Protein AF-A0A3B8LG31-F1 (afdb_monomer_lite)

Sequence (249 aa):
MIYVIEYLLENKEARQIMDKNPMLAILIPHLRQARDLLANTRDTPQIILSPGQEMAIRQNLRKYDDEHDQANRIFEGLLALASRSTNDENVRAKADGVKASLLPYGLNVTRMKYVDEAGEASRLAKQIEDKEVADYLKSIEFKAHGINYNALEQANKIVKLGKEMHGCLLKLENKEAATSSPQTARNTFFRVIKQLKHSAEFSLSDQPKALEVLLSVLEESITSATPTPQPKQEEHPSPTENPSTPSVS

Structure (mmCIF, N/CA/C/O backbone):
data_AF-A0A3B8LG31-F1
#
_entry.id   AF-A0A3B8LG31-F1
#
loop_
_atom_site.group_PDB
_atom_site.id
_atom_site.type_symbol
_atom_site.label_atom_id
_atom_site.label_alt_id
_atom_site.label_comp_id
_atom_site.label_asym_id
_atom_site.label_entity_id
_atom_site.label_seq_id
_atom_site.pdbx_PDB_ins_code
_atom_site.Cartn_x
_atom_site.Cartn_y
_atom_site.Cartn_z
_atom_site.occupancy
_atom_site.B_iso_or_equiv
_atom_site.auth_seq_id
_atom_site.auth_comp_id
_atom_site.auth_asym_id
_atom_site.auth_atom_id
_atom_site.pdbx_PDB_model_num
ATOM 1 N N . MET A 1 1 ? 20.727 -1.045 -26.058 1.00 78.25 1 MET A N 1
ATOM 2 C CA . MET A 1 1 ? 19.375 -1.627 -25.862 1.00 78.25 1 MET A CA 1
ATOM 3 C C . MET A 1 1 ? 18.489 -1.400 -27.081 1.00 78.25 1 MET A C 1
ATOM 5 O O . MET A 1 1 ? 18.194 -2.383 -27.739 1.00 78.25 1 MET A O 1
ATOM 9 N N . ILE A 1 2 ? 18.130 -0.156 -27.438 1.00 82.62 2 ILE A N 1
ATOM 10 C CA . ILE A 1 2 ? 17.334 0.125 -28.658 1.00 82.62 2 ILE A CA 1
ATOM 11 C C . ILE A 1 2 ? 18.031 -0.408 -29.918 1.00 82.62 2 ILE A C 1
ATOM 13 O O . ILE A 1 2 ? 17.449 -1.230 -30.610 1.00 82.62 2 ILE A O 1
ATOM 17 N N . TYR A 1 3 ? 19.311 -0.070 -30.108 1.00 83.62 3 TYR A N 1
ATOM 18 C CA . TYR A 1 3 ? 20.137 -0.559 -31.223 1.00 83.62 3 TYR A CA 1
ATOM 19 C C . TYR A 1 3 ? 20.125 -2.090 -31.391 1.00 83.62 3 TYR A C 1
ATOM 2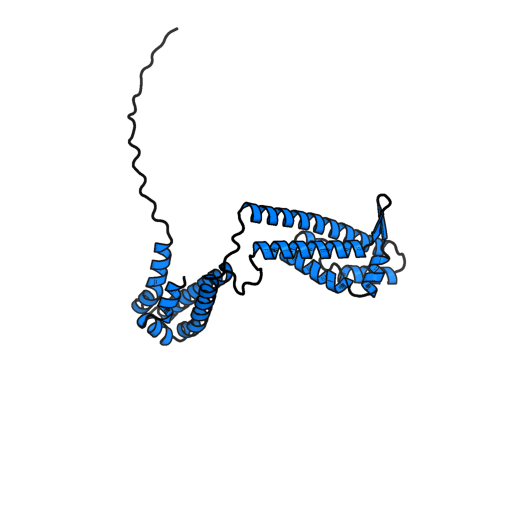1 O O . TYR A 1 3 ? 20.041 -2.601 -32.500 1.00 83.62 3 TYR A O 1
ATOM 29 N N . VAL A 1 4 ? 20.150 -2.836 -30.279 1.00 85.75 4 VAL A N 1
ATOM 30 C CA . VAL A 1 4 ? 20.103 -4.309 -30.292 1.00 85.75 4 VAL A CA 1
ATOM 31 C C . VAL A 1 4 ? 18.770 -4.796 -30.860 1.00 85.75 4 VAL A C 1
ATOM 33 O O . VAL A 1 4 ? 18.731 -5.728 -31.654 1.00 85.75 4 VAL A O 1
ATOM 36 N N . ILE A 1 5 ? 17.666 -4.161 -30.459 1.00 87.31 5 ILE A N 1
ATOM 37 C CA . ILE A 1 5 ? 16.343 -4.516 -30.966 1.00 87.31 5 ILE A CA 1
ATOM 38 C C . ILE A 1 5 ? 16.182 -4.087 -32.429 1.00 87.31 5 ILE A C 1
ATOM 40 O O . ILE A 1 5 ? 15.624 -4.845 -33.215 1.00 87.31 5 ILE A O 1
ATOM 44 N N . GLU A 1 6 ? 16.668 -2.904 -32.802 1.00 86.25 6 GLU A N 1
ATOM 45 C CA . GLU A 1 6 ? 16.651 -2.426 -34.190 1.00 86.25 6 GLU A CA 1
ATOM 46 C C . GLU A 1 6 ? 17.426 -3.375 -35.101 1.00 86.25 6 GLU A C 1
ATOM 48 O O . GLU A 1 6 ? 16.893 -3.795 -36.121 1.00 86.25 6 GLU A O 1
ATOM 53 N N . TYR A 1 7 ? 18.610 -3.834 -34.689 1.00 88.50 7 TYR A N 1
ATOM 54 C CA . TYR A 1 7 ? 19.347 -4.858 -35.425 1.00 88.50 7 TYR A CA 1
ATOM 55 C C . TYR A 1 7 ? 18.506 -6.124 -35.639 1.00 88.50 7 TYR A C 1
ATOM 57 O O . TYR A 1 7 ? 18.333 -6.563 -36.770 1.00 88.50 7 TYR A O 1
ATOM 65 N N . LEU A 1 8 ? 17.907 -6.680 -34.584 1.00 88.25 8 LEU A N 1
ATOM 66 C CA . LEU A 1 8 ? 17.097 -7.903 -34.685 1.00 88.25 8 LEU A CA 1
ATOM 67 C C . LEU A 1 8 ? 15.836 -7.732 -35.551 1.00 88.25 8 LEU A C 1
ATOM 69 O O . LEU A 1 8 ? 15.361 -8.690 -36.161 1.00 88.25 8 LEU A O 1
ATOM 73 N N . LEU A 1 9 ? 15.265 -6.527 -35.591 1.00 88.25 9 LEU A N 1
ATOM 74 C CA . LEU A 1 9 ? 14.034 -6.246 -36.329 1.00 88.25 9 LEU A CA 1
ATOM 75 C C . LEU A 1 9 ? 14.272 -5.804 -37.777 1.00 88.25 9 LEU A C 1
ATOM 77 O O . LEU A 1 9 ? 13.412 -6.077 -38.616 1.00 88.25 9 LEU A O 1
ATOM 81 N N . GLU A 1 10 ? 15.384 -5.124 -38.055 1.00 88.06 10 GLU A N 1
ATOM 82 C CA . GLU A 1 10 ? 15.629 -4.385 -39.301 1.00 88.06 10 GLU A CA 1
ATOM 83 C C . GLU A 1 10 ? 16.817 -4.935 -40.103 1.00 88.06 10 GLU A C 1
ATOM 85 O O . GLU A 1 10 ? 16.843 -4.790 -41.328 1.00 88.06 10 GLU A O 1
ATOM 90 N N . ASN A 1 11 ? 17.774 -5.627 -39.470 1.00 91.38 11 ASN A N 1
ATOM 91 C CA . ASN A 1 11 ? 18.822 -6.326 -40.208 1.00 91.38 11 ASN A CA 1
ATOM 92 C C . ASN A 1 11 ? 18.211 -7.497 -40.989 1.00 91.38 11 ASN A C 1
ATOM 94 O O . ASN A 1 11 ? 17.597 -8.400 -40.421 1.00 91.38 11 ASN A O 1
ATOM 98 N N . LYS A 1 12 ? 18.413 -7.500 -42.310 1.00 88.31 12 LYS A N 1
ATOM 99 C CA . LYS A 1 12 ? 17.820 -8.482 -43.226 1.00 88.31 12 LYS A CA 1
ATOM 100 C C . LYS A 1 12 ? 18.198 -9.926 -42.884 1.00 88.31 12 LYS A C 1
ATOM 102 O O . LYS A 1 12 ? 17.360 -10.810 -43.025 1.00 88.31 12 LYS A O 1
ATOM 107 N N . GLU A 1 13 ? 19.433 -10.169 -42.462 1.00 87.69 13 GLU A N 1
ATOM 108 C CA . GLU A 1 13 ? 19.941 -11.510 -42.174 1.00 87.69 13 GLU A CA 1
ATOM 109 C C . GLU A 1 13 ? 19.395 -12.031 -40.841 1.00 87.69 13 GLU A C 1
ATOM 111 O O . GLU A 1 13 ? 18.765 -13.089 -40.808 1.00 87.69 13 GLU A O 1
ATOM 116 N N . ALA A 1 14 ? 19.506 -11.236 -39.772 1.00 86.38 14 ALA A N 1
ATOM 117 C CA . ALA A 1 14 ? 18.933 -11.556 -38.462 1.00 86.38 14 ALA A CA 1
ATOM 118 C C . ALA A 1 14 ? 17.416 -11.775 -38.551 1.00 86.38 14 ALA A C 1
ATOM 120 O O . ALA A 1 14 ? 16.878 -12.768 -38.052 1.00 86.38 14 ALA A O 1
ATOM 121 N N . ARG A 1 15 ? 16.723 -10.891 -39.275 1.00 88.69 15 ARG A N 1
ATOM 122 C CA . ARG A 1 15 ? 15.280 -10.971 -39.465 1.00 88.69 15 ARG A CA 1
ATOM 123 C C . ARG A 1 15 ? 14.860 -12.233 -40.216 1.00 88.69 15 ARG A C 1
ATOM 125 O O . ARG A 1 15 ? 13.902 -12.887 -39.814 1.00 88.69 15 ARG A O 1
ATOM 132 N N . GLN A 1 16 ? 15.594 -12.613 -41.263 1.00 90.44 16 GLN A N 1
ATOM 133 C CA . GLN A 1 16 ? 15.336 -13.853 -41.998 1.00 90.44 16 GLN A CA 1
ATOM 134 C C . GLN A 1 16 ? 15.519 -15.099 -41.129 1.00 90.44 16 GLN A C 1
ATOM 136 O O . GLN A 1 16 ? 14.744 -16.043 -41.269 1.00 90.44 16 GLN A O 1
ATOM 141 N N . ILE A 1 17 ? 16.521 -15.121 -40.246 1.00 88.94 17 ILE A N 1
ATOM 142 C CA . ILE A 1 17 ? 16.731 -16.237 -39.313 1.00 88.94 17 ILE A CA 1
ATOM 143 C C . ILE A 1 17 ? 15.550 -16.332 -38.339 1.00 88.94 17 ILE A C 1
ATOM 145 O O . ILE A 1 17 ? 15.017 -17.421 -38.122 1.00 88.94 17 ILE A O 1
ATOM 149 N N . MET A 1 18 ? 15.095 -15.194 -37.806 1.00 89.94 18 MET A N 1
ATOM 150 C CA . MET A 1 18 ? 13.940 -15.145 -36.910 1.00 89.94 18 MET A CA 1
ATOM 151 C C . MET A 1 18 ? 12.637 -15.572 -37.595 1.00 89.94 18 MET A C 1
ATOM 153 O O . MET A 1 1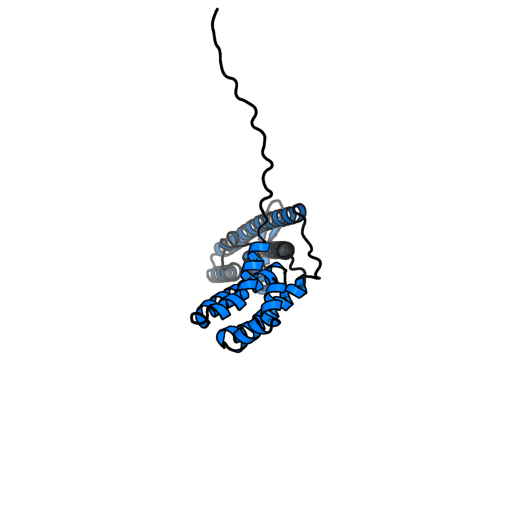8 ? 11.900 -16.369 -37.028 1.00 89.94 18 MET A O 1
ATOM 157 N N . ASP A 1 19 ? 12.357 -15.087 -38.807 1.00 89.94 19 ASP A N 1
ATOM 158 C CA . ASP A 1 19 ? 11.117 -15.408 -39.530 1.00 89.94 19 ASP A CA 1
ATOM 159 C C . ASP A 1 19 ? 11.071 -16.885 -39.978 1.00 89.94 19 ASP A C 1
ATOM 161 O O . ASP A 1 19 ? 9.999 -17.486 -40.024 1.00 89.94 19 ASP A O 1
ATOM 165 N N . LYS A 1 20 ? 12.227 -17.501 -40.275 1.00 90.00 20 LYS A N 1
ATOM 166 C CA . LYS A 1 20 ? 12.324 -18.929 -40.634 1.00 90.00 20 LYS A CA 1
ATOM 167 C C . LYS A 1 20 ? 12.136 -19.871 -39.445 1.00 90.00 20 LYS A C 1
ATOM 169 O O . LYS A 1 20 ? 11.876 -21.054 -39.658 1.00 90.00 20 LYS A O 1
ATOM 174 N N . ASN A 1 21 ? 12.284 -19.379 -38.215 1.00 89.56 21 ASN A N 1
ATOM 175 C CA . ASN A 1 21 ? 12.167 -20.188 -37.011 1.00 89.56 21 ASN A CA 1
ATOM 176 C C . ASN A 1 21 ? 10.897 -19.817 -36.223 1.00 89.56 21 ASN A C 1
ATOM 178 O O . ASN A 1 21 ? 10.853 -18.744 -35.620 1.00 89.56 21 ASN A O 1
ATOM 182 N N . PRO A 1 22 ? 9.879 -20.695 -36.149 1.00 87.81 22 PRO A N 1
ATOM 183 C CA . PRO A 1 22 ? 8.615 -20.375 -35.483 1.00 87.81 22 PRO A CA 1
ATOM 184 C C . PRO A 1 22 ? 8.764 -19.917 -34.025 1.00 87.81 22 PRO A C 1
ATOM 186 O O . PRO A 1 22 ? 8.037 -19.025 -33.593 1.00 87.81 22 PRO A O 1
ATOM 189 N N . MET A 1 23 ? 9.721 -20.474 -33.270 1.00 86.25 23 MET A N 1
ATOM 190 C CA . MET A 1 23 ? 9.938 -20.087 -31.869 1.00 86.25 23 MET A CA 1
ATOM 191 C C . MET A 1 23 ? 10.532 -18.681 -31.739 1.00 86.25 23 MET A C 1
ATOM 193 O O . MET A 1 23 ? 10.208 -17.961 -30.796 1.00 86.25 23 MET A O 1
ATOM 197 N N . LEU A 1 24 ? 11.363 -18.267 -32.698 1.00 88.88 24 LEU A N 1
ATOM 198 C CA . LEU A 1 24 ? 11.944 -16.924 -32.734 1.00 88.88 24 LEU A CA 1
ATOM 199 C C . LEU A 1 24 ? 10.962 -15.898 -33.308 1.00 88.88 24 LEU A C 1
ATOM 201 O O . LEU A 1 24 ? 10.885 -14.778 -32.803 1.00 88.88 24 LEU A O 1
ATOM 205 N N . ALA A 1 25 ? 10.164 -16.286 -34.305 1.00 90.00 25 ALA A N 1
ATOM 206 C CA . ALA A 1 25 ? 9.159 -15.428 -34.921 1.00 90.00 25 ALA A CA 1
ATOM 207 C C . ALA A 1 25 ? 8.121 -14.918 -33.902 1.00 90.00 25 ALA A C 1
ATOM 209 O O . ALA A 1 25 ? 7.725 -13.751 -33.941 1.00 90.00 25 ALA A O 1
ATOM 210 N N . ILE A 1 26 ? 7.743 -15.756 -32.928 1.00 91.12 26 ILE A N 1
ATOM 211 C CA . ILE A 1 26 ? 6.822 -15.396 -31.833 1.00 91.12 26 ILE A CA 1
ATOM 212 C C . ILE A 1 26 ? 7.371 -14.253 -30.959 1.00 91.12 26 ILE A C 1
ATOM 214 O O . ILE A 1 26 ? 6.598 -13.518 -30.348 1.00 91.12 26 ILE A O 1
ATOM 218 N N . LEU A 1 27 ? 8.691 -14.042 -30.914 1.00 90.12 27 LEU A N 1
ATOM 219 C CA . LEU A 1 27 ? 9.316 -12.998 -30.092 1.00 90.12 27 LEU A CA 1
ATOM 220 C C . LEU A 1 27 ? 9.347 -11.620 -30.766 1.00 90.12 27 LEU A C 1
ATOM 222 O O . LEU A 1 27 ? 9.586 -10.612 -30.101 1.00 90.12 27 LEU A O 1
ATOM 226 N N . ILE A 1 28 ? 9.059 -11.542 -32.066 1.00 90.56 28 ILE A N 1
ATOM 227 C CA . ILE A 1 28 ? 9.102 -10.298 -32.846 1.00 90.56 28 ILE A CA 1
ATOM 228 C C . ILE A 1 28 ? 8.139 -9.220 -32.308 1.00 90.56 28 ILE A C 1
ATOM 230 O O . ILE A 1 28 ? 8.572 -8.072 -32.161 1.00 90.56 28 ILE A O 1
ATOM 234 N N . PRO A 1 29 ? 6.866 -9.521 -31.973 1.00 90.44 29 PRO A N 1
ATOM 235 C CA . PRO A 1 29 ? 5.973 -8.540 -31.356 1.00 90.44 29 PRO A CA 1
ATOM 236 C C . PRO A 1 29 ? 6.494 -8.029 -30.006 1.00 90.44 29 PRO A C 1
ATOM 238 O O . PRO A 1 29 ? 6.385 -6.840 -29.716 1.00 90.44 29 PRO A O 1
ATOM 241 N N . HIS A 1 30 ? 7.123 -8.897 -29.208 1.00 89.56 30 HIS A N 1
ATOM 242 C CA . HIS A 1 30 ? 7.692 -8.532 -27.907 1.00 89.56 30 HIS A CA 1
ATOM 243 C C . HIS A 1 30 ? 8.939 -7.651 -28.037 1.00 89.56 30 HIS A C 1
ATOM 245 O O . HIS A 1 30 ? 9.130 -6.731 -27.243 1.00 89.56 30 HIS A O 1
ATOM 251 N N . LEU A 1 31 ? 9.762 -7.883 -29.063 1.00 89.31 31 LEU A N 1
ATOM 252 C CA . LEU A 1 31 ? 10.873 -6.998 -29.410 1.00 89.31 31 LEU A CA 1
ATOM 253 C C . LEU A 1 31 ? 10.363 -5.608 -29.809 1.00 89.31 31 LEU A C 1
ATOM 255 O O . LEU A 1 31 ? 10.854 -4.615 -29.281 1.00 89.31 31 LEU A O 1
ATOM 259 N N . ARG A 1 32 ? 9.328 -5.520 -30.658 1.00 89.75 32 ARG A N 1
ATOM 260 C CA . ARG A 1 32 ? 8.697 -4.233 -31.017 1.00 89.75 32 ARG A CA 1
ATOM 261 C C . ARG A 1 32 ? 8.167 -3.502 -29.787 1.00 89.75 32 ARG A C 1
ATOM 263 O O . ARG A 1 32 ? 8.510 -2.346 -29.580 1.00 89.75 32 ARG A O 1
ATOM 270 N N . GLN A 1 33 ? 7.443 -4.204 -28.918 1.00 86.44 33 GLN A N 1
ATOM 271 C CA . GLN A 1 33 ? 6.954 -3.643 -27.660 1.00 86.44 33 GLN A CA 1
ATOM 272 C C . GLN A 1 33 ? 8.098 -3.115 -26.778 1.00 86.44 33 GLN A C 1
ATOM 274 O O . GLN A 1 33 ? 8.005 -2.016 -26.239 1.00 86.44 33 GLN A O 1
ATOM 279 N N . ALA A 1 34 ? 9.191 -3.870 -26.634 1.00 85.19 34 ALA A N 1
ATOM 280 C CA . ALA A 1 34 ? 10.351 -3.432 -25.862 1.00 85.19 34 ALA A CA 1
ATOM 281 C C . ALA A 1 34 ? 11.036 -2.204 -26.487 1.00 85.19 34 ALA A C 1
ATOM 283 O O . ALA A 1 34 ? 11.451 -1.307 -25.753 1.00 85.19 34 ALA A O 1
ATOM 284 N N . ARG A 1 35 ? 11.128 -2.133 -27.823 1.00 87.00 35 ARG A N 1
ATOM 285 C CA . ARG A 1 35 ? 11.656 -0.964 -28.544 1.00 87.00 35 ARG A CA 1
ATOM 286 C C . ARG A 1 35 ? 10.793 0.259 -28.292 1.00 87.00 35 ARG A C 1
ATOM 288 O O . ARG A 1 35 ? 11.334 1.297 -27.939 1.00 87.00 35 ARG A O 1
ATOM 295 N N . ASP A 1 36 ? 9.481 0.124 -28.437 1.00 83.44 36 ASP A N 1
ATOM 296 C CA . ASP A 1 36 ? 8.547 1.236 -28.290 1.00 83.44 36 ASP A CA 1
ATOM 297 C C . ASP A 1 36 ? 8.553 1.750 -26.837 1.00 83.44 36 ASP A C 1
ATOM 299 O O . ASP A 1 36 ? 8.623 2.953 -26.608 1.00 83.44 36 ASP A O 1
ATOM 303 N N . LEU A 1 37 ? 8.622 0.856 -25.840 1.00 81.81 37 LEU A N 1
ATOM 304 C CA . LEU A 1 37 ? 8.812 1.233 -24.432 1.00 81.81 37 LEU A CA 1
ATOM 305 C C . LEU A 1 37 ? 10.135 1.973 -24.192 1.00 81.81 37 LEU A C 1
ATOM 307 O O . LEU A 1 37 ? 10.160 2.961 -23.467 1.00 81.81 37 LEU A O 1
ATOM 311 N N . LEU A 1 38 ? 11.239 1.512 -24.785 1.00 79.94 38 LEU A N 1
ATOM 312 C CA . LEU A 1 38 ? 12.535 2.181 -24.654 1.00 79.94 38 LEU A CA 1
ATOM 313 C C . LEU A 1 38 ? 12.555 3.540 -25.372 1.00 79.94 38 LEU A C 1
ATOM 315 O O . LEU A 1 38 ? 13.100 4.501 -24.831 1.00 79.94 38 LEU A O 1
ATOM 319 N N . ALA A 1 39 ? 11.950 3.642 -26.556 1.00 80.38 39 ALA A N 1
ATOM 320 C CA . ALA A 1 39 ? 11.835 4.888 -27.308 1.00 80.38 39 ALA A CA 1
ATOM 321 C C . ALA A 1 39 ? 10.995 5.918 -26.541 1.00 80.38 39 ALA A C 1
ATOM 323 O O . ALA A 1 39 ? 11.435 7.050 -26.358 1.00 80.38 39 ALA A O 1
ATOM 324 N N . ASN A 1 40 ? 9.866 5.491 -25.968 1.00 73.50 40 ASN A N 1
ATOM 325 C CA . ASN A 1 40 ? 9.000 6.336 -25.143 1.00 73.50 40 ASN A CA 1
ATOM 326 C C . ASN A 1 40 ? 9.689 6.852 -23.869 1.00 73.50 40 ASN A C 1
ATOM 328 O O . ASN A 1 40 ? 9.257 7.853 -23.307 1.00 73.50 40 ASN A O 1
ATOM 332 N N . THR A 1 41 ? 10.769 6.203 -23.418 1.00 69.56 41 THR A N 1
ATOM 333 C CA . THR A 1 41 ? 11.562 6.662 -22.263 1.00 69.56 41 THR A CA 1
ATOM 334 C C . THR A 1 41 ? 12.679 7.648 -22.615 1.00 69.56 41 THR A C 1
ATOM 336 O O . THR A 1 41 ? 13.297 8.198 -21.703 1.00 69.56 41 THR A O 1
ATOM 339 N N . ARG A 1 42 ? 12.965 7.866 -23.908 1.00 61.88 42 ARG A N 1
ATOM 340 C CA . ARG A 1 42 ? 14.085 8.700 -24.381 1.00 61.88 42 ARG A CA 1
ATOM 341 C C . ARG A 1 42 ? 13.784 10.202 -24.309 1.00 61.88 42 ARG A C 1
ATOM 343 O O . ARG A 1 42 ? 14.704 10.967 -24.041 1.00 61.88 42 ARG A O 1
ATOM 350 N N . ASP A 1 43 ? 12.514 10.583 -24.461 1.00 50.69 43 ASP A N 1
ATOM 351 C CA . ASP A 1 43 ? 12.070 11.987 -24.485 1.00 50.69 43 ASP A CA 1
ATOM 352 C C . ASP A 1 43 ? 11.260 12.402 -23.246 1.00 50.69 43 ASP A C 1
ATOM 354 O O . ASP A 1 43 ? 10.924 13.573 -23.083 1.00 50.69 43 ASP A O 1
ATOM 358 N N . THR A 1 44 ? 10.956 11.472 -22.334 1.00 50.72 44 THR A N 1
ATOM 359 C CA . THR A 1 44 ? 10.377 11.827 -21.032 1.00 50.72 44 THR A CA 1
ATOM 360 C C . THR A 1 44 ? 11.456 12.432 -20.134 1.00 50.72 44 THR A C 1
ATOM 362 O O . THR A 1 44 ? 12.384 11.702 -19.762 1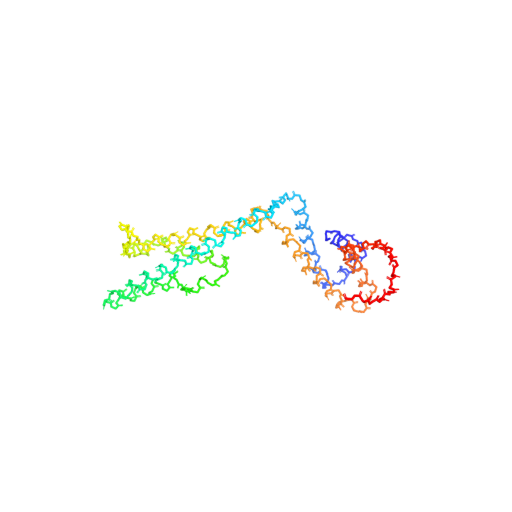.00 50.72 44 THR A O 1
ATOM 365 N N . PRO A 1 45 ? 11.358 13.717 -19.736 1.00 45.22 45 PRO A N 1
ATOM 366 C CA . PRO A 1 45 ? 12.251 14.279 -18.734 1.00 45.22 45 PRO A CA 1
ATOM 367 C C . PRO A 1 45 ? 12.112 13.458 -17.452 1.00 45.22 45 PRO A C 1
ATOM 369 O O . PRO A 1 45 ? 11.057 13.424 -16.820 1.00 45.22 45 PRO A O 1
ATOM 372 N N . GLN A 1 46 ? 13.175 12.743 -17.089 1.00 50.97 46 GLN A N 1
ATOM 373 C CA . GLN A 1 46 ? 13.232 12.070 -15.803 1.00 50.97 46 GLN A CA 1
ATOM 374 C C . GLN A 1 46 ? 13.271 13.156 -14.732 1.00 50.97 46 GLN A C 1
ATOM 376 O O . GLN A 1 46 ? 14.194 13.971 -14.714 1.00 50.97 46 GLN A O 1
ATOM 381 N N . ILE A 1 47 ? 12.313 13.144 -13.806 1.00 55.09 47 ILE A N 1
ATOM 382 C CA . ILE A 1 47 ? 12.551 13.756 -12.502 1.00 55.09 47 ILE A CA 1
ATOM 383 C C . ILE A 1 47 ? 13.592 12.859 -11.828 1.00 55.09 47 ILE A C 1
ATOM 385 O O . ILE A 1 47 ? 13.269 11.897 -11.137 1.00 55.09 47 ILE A O 1
ATOM 389 N N . ILE A 1 48 ? 14.867 13.101 -12.126 1.00 57.81 48 ILE A N 1
ATOM 390 C CA . ILE A 1 48 ? 15.965 12.480 -11.398 1.00 57.81 48 ILE A CA 1
ATOM 391 C C . ILE A 1 48 ? 15.953 13.159 -10.037 1.00 57.81 48 ILE A C 1
ATOM 393 O O . ILE A 1 48 ? 16.383 14.306 -9.902 1.00 57.81 48 ILE A O 1
ATOM 397 N N . LEU A 1 49 ? 15.397 12.470 -9.042 1.00 66.12 49 LEU A N 1
ATOM 398 C CA . LEU A 1 49 ? 15.495 12.911 -7.660 1.00 66.12 49 LEU A CA 1
ATOM 399 C C . LEU A 1 49 ? 16.976 13.071 -7.322 1.00 66.12 49 LEU A C 1
ATOM 401 O O . LEU A 1 49 ? 17.780 12.164 -7.549 1.00 66.12 49 LEU A O 1
ATOM 405 N N . SER A 1 50 ? 17.347 14.225 -6.774 1.00 75.25 50 SER A N 1
ATOM 406 C CA . SER A 1 50 ? 18.683 14.361 -6.207 1.00 75.25 50 SER A CA 1
ATOM 407 C C . SER A 1 50 ? 18.835 13.389 -5.028 1.00 75.25 50 SER A C 1
ATOM 409 O O . SER A 1 50 ? 17.841 13.084 -4.358 1.00 75.25 50 SER A O 1
ATOM 411 N N . PRO A 1 51 ? 20.059 12.938 -4.698 1.00 72.12 51 PRO A N 1
ATOM 412 C CA . PRO A 1 51 ? 20.281 12.078 -3.534 1.00 72.12 51 PRO A CA 1
ATOM 413 C C . PRO A 1 51 ? 19.671 12.643 -2.239 1.00 72.12 51 PRO A C 1
ATOM 415 O O . PRO A 1 51 ? 19.146 11.897 -1.416 1.00 72.12 51 PRO A O 1
ATOM 418 N N . GLY A 1 52 ? 19.669 13.974 -2.082 1.00 75.38 52 GLY A N 1
ATOM 419 C CA . GLY A 1 52 ? 19.031 14.651 -0.950 1.00 75.38 52 GLY A CA 1
ATOM 420 C C . GLY A 1 52 ? 17.501 14.543 -0.953 1.00 75.38 52 GLY A C 1
ATOM 421 O O . GLY A 1 52 ? 16.904 14.314 0.097 1.00 75.38 52 GLY A O 1
ATOM 422 N N . GLN A 1 53 ? 16.860 14.652 -2.121 1.00 81.00 53 GLN A N 1
ATOM 423 C CA . GLN A 1 53 ? 15.411 14.469 -2.257 1.00 81.00 53 GLN A CA 1
ATOM 424 C C . GLN A 1 53 ? 15.000 13.015 -2.017 1.00 81.00 53 GLN A C 1
ATOM 426 O O . GLN A 1 53 ? 14.036 12.769 -1.295 1.00 81.00 53 GLN A O 1
ATOM 431 N N . GLU A 1 54 ? 15.745 12.051 -2.564 1.00 80.94 54 GLU A N 1
ATOM 432 C CA . GLU A 1 54 ? 15.489 10.630 -2.317 1.00 80.94 54 GLU A CA 1
ATOM 433 C C . GLU A 1 54 ? 15.626 10.299 -0.823 1.00 80.94 54 GLU A C 1
ATOM 435 O O . GLU A 1 54 ? 14.747 9.656 -0.241 1.00 80.94 54 GLU A O 1
ATOM 440 N N . MET A 1 55 ? 16.689 10.790 -0.174 1.00 82.88 55 MET A N 1
ATOM 441 C CA . MET A 1 55 ? 16.900 10.595 1.260 1.00 82.88 55 MET A CA 1
ATOM 442 C C . MET A 1 55 ? 15.756 11.191 2.086 1.00 82.88 55 MET A C 1
ATOM 444 O O . MET A 1 55 ? 15.248 10.521 2.986 1.00 82.88 55 MET A O 1
ATOM 448 N N . ALA A 1 56 ? 15.307 12.406 1.759 1.00 89.94 56 ALA A N 1
ATOM 449 C CA . ALA A 1 56 ? 14.187 13.051 2.440 1.00 89.94 56 ALA A CA 1
ATOM 450 C C . ALA A 1 56 ? 12.879 12.256 2.284 1.00 89.94 56 ALA A C 1
ATOM 452 O O . ALA A 1 56 ? 12.146 12.069 3.256 1.00 89.94 56 ALA A O 1
ATOM 453 N N . ILE A 1 57 ? 12.596 11.722 1.090 1.00 90.06 57 ILE A N 1
ATOM 454 C CA . ILE A 1 57 ? 11.403 10.893 0.867 1.00 90.06 57 ILE A CA 1
ATOM 455 C C . ILE A 1 57 ? 11.484 9.595 1.678 1.00 90.06 57 ILE A C 1
ATOM 457 O O . ILE A 1 57 ? 10.500 9.211 2.306 1.00 90.06 57 ILE A O 1
ATOM 461 N N . ARG A 1 58 ? 12.651 8.939 1.731 1.00 89.69 58 ARG A N 1
ATOM 462 C CA . ARG A 1 58 ? 12.851 7.730 2.550 1.00 89.69 58 ARG A CA 1
ATOM 463 C C . ARG A 1 58 ? 12.725 8.008 4.049 1.00 89.69 58 ARG A C 1
ATOM 465 O O . ARG A 1 58 ? 12.207 7.161 4.772 1.00 89.69 58 ARG A O 1
ATOM 472 N N . GLN A 1 59 ? 13.175 9.171 4.521 1.00 93.75 59 GLN A N 1
ATOM 473 C CA . GLN A 1 59 ? 12.983 9.591 5.913 1.00 93.75 59 GLN A CA 1
ATOM 474 C C . GLN A 1 59 ? 11.503 9.800 6.237 1.00 93.75 59 GLN A C 1
ATOM 476 O O . GLN A 1 59 ? 11.029 9.295 7.252 1.00 93.75 59 GLN A O 1
ATOM 481 N N . ASN A 1 60 ? 10.762 10.476 5.356 1.00 93.69 60 ASN A N 1
ATOM 482 C CA . ASN A 1 60 ? 9.318 10.641 5.517 1.00 93.69 60 ASN A CA 1
ATOM 483 C C . ASN A 1 60 ? 8.595 9.292 5.519 1.00 93.69 60 ASN A C 1
ATOM 485 O O . ASN A 1 60 ? 7.729 9.076 6.357 1.00 93.69 60 ASN A O 1
ATOM 489 N N . LEU A 1 61 ? 8.993 8.368 4.641 1.00 93.88 61 LEU A N 1
ATOM 490 C CA . LEU A 1 61 ? 8.411 7.031 4.575 1.00 93.88 61 LEU A CA 1
ATOM 491 C C . LEU A 1 61 ? 8.574 6.273 5.899 1.00 93.88 61 LEU A C 1
ATOM 493 O O . LEU A 1 61 ? 7.591 5.754 6.406 1.00 93.88 61 LEU A O 1
ATOM 497 N N . ARG A 1 62 ? 9.772 6.298 6.504 1.00 94.38 62 ARG A N 1
ATOM 498 C CA . ARG A 1 62 ? 10.011 5.711 7.838 1.00 94.38 62 ARG A CA 1
ATOM 499 C C . ARG A 1 62 ? 9.188 6.382 8.933 1.00 94.38 62 ARG A C 1
ATOM 501 O O . ARG A 1 62 ? 8.657 5.712 9.803 1.00 94.38 62 ARG A O 1
ATOM 508 N N . LYS A 1 63 ? 9.064 7.709 8.889 1.00 96.62 63 LYS A N 1
ATOM 509 C CA . LYS A 1 63 ? 8.247 8.438 9.863 1.00 96.62 63 LYS A CA 1
ATOM 510 C C . LYS A 1 63 ? 6.771 8.040 9.764 1.00 96.62 63 LYS A C 1
ATOM 512 O O . LYS A 1 63 ? 6.122 7.841 10.785 1.00 96.62 63 LYS A O 1
ATOM 517 N N . TYR A 1 64 ? 6.236 7.955 8.547 1.00 96.69 64 TYR A N 1
ATOM 518 C CA . TYR A 1 64 ? 4.847 7.559 8.338 1.00 96.69 64 TYR A CA 1
ATOM 519 C C . TYR A 1 64 ? 4.599 6.105 8.726 1.00 96.69 64 TYR A C 1
ATOM 521 O O . TYR A 1 64 ? 3.562 5.837 9.318 1.00 96.69 64 TYR A O 1
ATOM 529 N N . ASP A 1 65 ? 5.554 5.222 8.451 1.00 96.00 65 ASP A N 1
ATOM 530 C CA . ASP A 1 65 ? 5.578 3.828 8.896 1.00 96.00 65 ASP A CA 1
ATOM 531 C C . ASP A 1 65 ? 5.511 3.727 10.429 1.00 96.00 65 ASP A C 1
ATOM 533 O O . ASP A 1 65 ? 4.551 3.183 10.968 1.00 96.00 65 ASP A O 1
ATOM 537 N N . ASP A 1 66 ? 6.418 4.396 11.152 1.00 96.88 66 ASP A N 1
ATOM 538 C CA . ASP A 1 66 ? 6.420 4.422 12.623 1.00 96.88 66 ASP A CA 1
ATOM 539 C C . ASP A 1 66 ? 5.088 4.937 13.208 1.00 96.88 66 ASP A C 1
ATOM 541 O O . ASP A 1 66 ? 4.553 4.394 14.183 1.00 96.88 66 ASP A O 1
ATOM 545 N N . GLU A 1 67 ? 4.530 6.005 12.627 1.00 96.81 67 GLU A N 1
ATOM 546 C CA . GLU A 1 67 ? 3.240 6.558 13.051 1.00 96.81 67 GLU A CA 1
ATOM 547 C C . GLU A 1 67 ? 2.063 5.628 12.705 1.00 96.81 67 GLU A C 1
ATOM 549 O O . GLU A 1 67 ? 1.094 5.555 13.473 1.00 96.81 67 GLU A O 1
ATOM 554 N N . HIS A 1 68 ? 2.130 4.928 11.569 1.00 96.75 68 HIS A N 1
ATOM 555 C CA . HIS A 1 68 ? 1.115 3.987 11.090 1.00 96.75 68 HIS A CA 1
ATOM 556 C C . HIS A 1 68 ? 1.066 2.761 12.001 1.00 96.75 68 HIS A C 1
ATOM 558 O O . HIS A 1 68 ? -0.003 2.357 12.462 1.00 96.75 68 HIS A O 1
ATOM 564 N N . ASP A 1 69 ? 2.233 2.254 12.365 1.00 96.44 69 ASP A N 1
ATOM 565 C CA . ASP A 1 69 ? 2.455 1.201 13.341 1.00 96.44 69 ASP A CA 1
ATOM 566 C C . ASP A 1 69 ? 1.840 1.506 14.705 1.00 96.44 69 ASP A C 1
ATOM 568 O O . ASP A 1 69 ? 1.110 0.698 15.290 1.00 96.44 69 ASP A O 1
ATOM 572 N N . GLN A 1 70 ? 2.126 2.697 15.232 1.00 95.56 70 GLN A N 1
ATOM 573 C CA . GLN A 1 70 ? 1.566 3.149 16.503 1.00 95.56 70 GLN A CA 1
ATOM 574 C C . GLN A 1 70 ? 0.043 3.266 16.426 1.00 95.56 70 GLN A C 1
ATOM 576 O O . GLN A 1 70 ? -0.652 2.821 17.341 1.00 95.56 70 GLN A O 1
ATOM 581 N N . ALA A 1 71 ? -0.483 3.824 15.333 1.00 95.12 71 ALA A N 1
ATOM 582 C CA . ALA A 1 71 ? -1.919 3.965 15.138 1.00 95.12 71 ALA A CA 1
ATOM 583 C C . ALA A 1 71 ? -2.620 2.597 15.059 1.00 95.12 71 ALA A C 1
ATOM 585 O O . ALA A 1 71 ? -3.640 2.411 15.719 1.00 95.12 71 ALA A O 1
ATOM 586 N N . ASN A 1 72 ? -2.043 1.619 14.351 1.00 95.94 72 ASN A N 1
ATOM 587 C CA . ASN A 1 72 ? -2.565 0.250 14.286 1.00 95.94 72 ASN A CA 1
ATOM 588 C C . ASN A 1 72 ? -2.586 -0.433 15.661 1.00 95.94 72 ASN A C 1
ATOM 590 O O . ASN A 1 72 ? -3.587 -1.053 16.018 1.00 95.94 72 ASN A O 1
ATOM 594 N N . ARG A 1 73 ? -1.531 -0.272 16.473 1.00 95.81 73 ARG A N 1
ATOM 595 C CA . ARG A 1 73 ? -1.487 -0.820 17.843 1.00 95.81 73 ARG A CA 1
ATOM 596 C C . ARG A 1 73 ? -2.567 -0.221 18.740 1.00 95.81 73 ARG A C 1
ATOM 598 O O . ARG A 1 73 ? -3.237 -0.957 19.463 1.00 95.81 73 ARG A O 1
ATOM 605 N N . ILE A 1 74 ? -2.752 1.099 18.684 1.00 94.06 74 ILE A N 1
ATOM 606 C CA . ILE A 1 74 ? -3.804 1.789 19.443 1.00 94.06 74 ILE A CA 1
ATOM 607 C C . ILE A 1 74 ? -5.178 1.307 18.976 1.00 94.06 74 ILE A C 1
ATOM 609 O O . ILE A 1 74 ? -6.013 0.938 19.798 1.00 94.06 74 ILE A O 1
ATOM 613 N N . PHE A 1 75 ? -5.402 1.274 17.664 1.00 95.50 75 PHE A N 1
ATOM 614 C CA . PHE A 1 75 ? -6.677 0.881 17.081 1.00 95.50 75 PHE A CA 1
ATOM 615 C C . PHE A 1 75 ? -7.050 -0.565 17.427 1.00 95.50 75 PHE A C 1
ATOM 617 O O . PHE A 1 75 ? -8.158 -0.810 17.905 1.00 95.50 75 PHE A O 1
ATOM 624 N N . GLU A 1 76 ? -6.118 -1.513 17.296 1.00 94.44 76 GLU A N 1
ATOM 625 C CA . GLU A 1 76 ? -6.357 -2.891 17.724 1.00 94.44 76 GLU A CA 1
ATOM 626 C C . GLU A 1 76 ? -6.654 -2.978 19.227 1.00 94.44 76 GLU A C 1
ATOM 628 O O . GLU A 1 76 ? -7.563 -3.708 19.633 1.00 94.44 76 GLU A O 1
ATOM 633 N N . GLY A 1 77 ? -5.914 -2.228 20.050 1.00 93.69 77 GLY A N 1
ATOM 634 C CA . GLY A 1 77 ? -6.135 -2.163 21.492 1.00 93.69 77 GLY A CA 1
ATOM 635 C C . GLY A 1 77 ? -7.546 -1.692 21.845 1.00 93.69 77 GLY A C 1
ATOM 636 O O . GLY A 1 77 ? -8.207 -2.318 22.671 1.00 93.69 77 GLY A O 1
ATOM 637 N N . LEU A 1 78 ? -8.043 -0.646 21.178 1.00 93.12 78 LEU A N 1
ATOM 638 C CA . LEU A 1 78 ? -9.403 -0.136 21.375 1.00 93.12 78 LEU A CA 1
ATOM 639 C C . LEU A 1 78 ? -10.465 -1.172 21.005 1.00 93.12 78 LEU A C 1
ATOM 641 O O . LEU A 1 78 ? -11.387 -1.403 21.785 1.00 93.12 78 LEU A O 1
ATOM 645 N N . LEU A 1 79 ? -10.314 -1.839 19.859 1.00 92.81 79 LEU A N 1
ATOM 646 C CA . LEU A 1 79 ? -11.241 -2.891 19.436 1.00 92.81 79 LEU A CA 1
ATOM 647 C C . LEU A 1 79 ? -11.228 -4.084 20.402 1.00 92.81 79 LEU A C 1
ATOM 649 O O . LEU A 1 79 ? -12.280 -4.614 20.748 1.00 92.81 79 LEU A O 1
ATOM 653 N N . ALA A 1 80 ? -10.046 -4.483 20.879 1.00 91.94 80 ALA A N 1
ATOM 654 C CA . ALA A 1 80 ? -9.909 -5.566 21.849 1.00 91.94 80 ALA A CA 1
ATOM 655 C C . ALA A 1 80 ? -10.512 -5.212 23.219 1.00 91.94 80 ALA A C 1
ATOM 657 O O . ALA A 1 80 ? -11.070 -6.081 23.887 1.00 91.94 80 ALA A O 1
ATOM 658 N N . LEU A 1 81 ? -10.406 -3.954 23.652 1.00 90.44 81 LEU A N 1
ATOM 659 C CA . LEU A 1 81 ? -11.056 -3.483 24.875 1.00 90.44 81 LEU A CA 1
ATOM 660 C C . LEU A 1 81 ? -12.576 -3.457 24.717 1.00 90.44 81 LEU A C 1
ATOM 662 O O . LEU A 1 81 ? -13.275 -3.921 25.613 1.00 90.44 81 LEU A O 1
ATOM 666 N N . ALA A 1 82 ? -13.078 -2.982 23.577 1.00 88.38 82 ALA A N 1
ATOM 667 C CA . ALA A 1 82 ? -14.507 -2.944 23.288 1.00 88.38 82 ALA A CA 1
ATOM 668 C C . ALA A 1 82 ? -15.140 -4.344 23.254 1.00 88.38 82 ALA A C 1
ATOM 670 O O . ALA A 1 82 ? -16.252 -4.519 23.748 1.00 88.38 82 ALA A O 1
ATOM 671 N N . SER A 1 83 ? -14.443 -5.359 22.726 1.00 88.25 83 SER A N 1
ATOM 672 C CA . SER A 1 83 ? -14.974 -6.729 22.733 1.00 88.25 83 SER A CA 1
ATOM 673 C C . SER A 1 83 ? -14.926 -7.392 24.115 1.00 88.25 83 SER A C 1
ATOM 675 O O . SER A 1 83 ? -15.775 -8.226 24.427 1.00 88.25 83 SER A O 1
ATOM 677 N N . ARG A 1 84 ? -13.980 -6.995 24.978 1.00 89.69 84 ARG A N 1
ATOM 678 C CA . ARG A 1 84 ? -13.798 -7.555 26.332 1.00 89.69 84 ARG A CA 1
ATOM 679 C C . ARG A 1 84 ? -14.555 -6.819 27.438 1.00 89.69 84 ARG A C 1
ATOM 681 O O . ARG A 1 84 ? -14.633 -7.341 28.545 1.00 89.69 84 ARG A O 1
ATOM 688 N N . SER A 1 85 ? -15.074 -5.622 27.176 1.00 87.81 85 SER A N 1
ATOM 689 C CA . SER A 1 85 ? -15.761 -4.798 28.179 1.00 87.81 85 SER A CA 1
ATOM 690 C C . SER A 1 85 ? -17.233 -5.168 28.385 1.00 87.81 85 SER A C 1
ATOM 692 O O . SER A 1 85 ? -17.861 -4.663 29.315 1.00 87.81 85 SER A O 1
ATOM 694 N N . THR A 1 86 ? -17.786 -6.047 27.547 1.00 85.62 86 THR A N 1
ATOM 695 C CA . THR A 1 86 ? -19.180 -6.495 27.623 1.00 85.62 86 THR A CA 1
ATOM 696 C C . THR A 1 86 ? -19.293 -7.927 28.149 1.00 85.62 86 THR A C 1
ATOM 698 O O . THR A 1 86 ? -18.493 -8.796 27.807 1.00 85.62 86 THR A O 1
ATOM 701 N N . ASN A 1 87 ? -20.329 -8.180 28.952 1.00 87.44 87 ASN A N 1
ATOM 702 C CA . ASN A 1 87 ? -20.727 -9.529 29.373 1.00 87.44 87 ASN A CA 1
ATOM 703 C C . ASN A 1 87 ? -21.781 -10.146 28.435 1.00 87.44 87 ASN A C 1
ATOM 705 O O . ASN A 1 87 ? -22.138 -11.309 28.602 1.00 87.44 87 ASN A O 1
ATOM 709 N N . ASP A 1 88 ? -22.291 -9.377 27.467 1.00 90.06 88 ASP A N 1
ATOM 710 C CA . ASP A 1 88 ? -23.247 -9.856 26.469 1.00 90.06 88 ASP A CA 1
ATOM 711 C C . ASP A 1 88 ? -22.507 -10.545 25.316 1.00 90.06 88 ASP A C 1
ATOM 713 O O . ASP A 1 88 ? -21.715 -9.935 24.589 1.00 90.06 88 ASP A O 1
ATOM 717 N N . GLU A 1 89 ? -22.792 -11.832 25.143 1.00 89.50 89 GLU A N 1
ATOM 718 C CA . GLU A 1 89 ? -22.175 -12.685 24.135 1.00 89.50 89 GLU A CA 1
ATOM 719 C C . GLU A 1 89 ? -22.488 -12.243 22.698 1.00 89.50 89 GLU A C 1
ATOM 721 O O . GLU A 1 89 ? -21.610 -12.324 21.837 1.00 89.50 89 GLU A O 1
ATOM 726 N N . ASN A 1 90 ? -23.677 -11.689 22.442 1.00 86.88 90 ASN A N 1
ATOM 727 C CA . ASN A 1 90 ? -24.050 -11.186 21.119 1.00 86.88 90 ASN A CA 1
ATOM 728 C C . ASN A 1 90 ? -23.263 -9.921 20.764 1.00 86.88 90 ASN A C 1
ATOM 730 O O . ASN A 1 90 ? -22.783 -9.766 19.638 1.00 86.88 90 ASN A O 1
ATOM 734 N N . VAL A 1 91 ? -23.098 -9.017 21.733 1.00 84.50 91 VAL A N 1
ATOM 735 C CA . VAL A 1 91 ? -22.337 -7.773 21.546 1.00 84.50 91 VAL A CA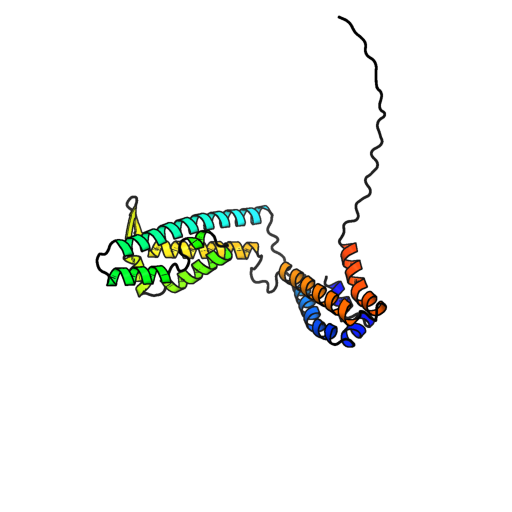 1
ATOM 736 C C . VAL A 1 91 ? -20.856 -8.083 21.341 1.00 84.50 91 VAL A C 1
ATOM 738 O O . VAL A 1 91 ? -20.227 -7.509 20.451 1.00 84.50 91 VAL A O 1
ATOM 741 N N . ARG A 1 92 ? -20.314 -9.038 22.104 1.00 89.88 92 ARG A N 1
ATOM 742 C CA . ARG A 1 92 ? -18.940 -9.524 21.937 1.00 89.88 92 ARG A CA 1
ATOM 743 C C . ARG A 1 92 ? -18.719 -10.151 20.561 1.00 89.88 92 ARG A C 1
ATOM 745 O O . ARG A 1 92 ? -17.779 -9.763 19.876 1.00 89.88 92 ARG A O 1
ATOM 752 N N . ALA A 1 93 ? -19.609 -11.040 20.115 1.00 88.44 93 ALA A N 1
ATOM 753 C CA . ALA A 1 93 ? -19.511 -11.658 18.791 1.00 88.44 93 ALA A CA 1
ATOM 754 C C . ALA A 1 93 ? -19.561 -10.616 17.659 1.00 88.44 93 ALA A C 1
ATOM 756 O O . ALA A 1 93 ? -18.794 -10.706 16.699 1.00 88.44 93 ALA A O 1
ATOM 757 N N . LYS A 1 94 ? -20.409 -9.584 17.791 1.00 86.00 94 LYS A N 1
ATOM 758 C CA . LYS A 1 94 ? -20.443 -8.457 16.848 1.00 86.00 94 LYS A CA 1
ATOM 759 C C . LYS A 1 94 ? -19.119 -7.685 16.846 1.00 86.00 94 LYS A C 1
ATOM 761 O O . LYS A 1 94 ? -18.591 -7.400 15.774 1.00 86.00 94 LYS A O 1
ATOM 766 N N . ALA A 1 95 ? -18.573 -7.376 18.022 1.00 87.50 95 ALA A N 1
ATOM 767 C CA . ALA A 1 95 ? -17.298 -6.675 18.163 1.00 87.50 95 ALA A CA 1
ATOM 768 C C . ALA A 1 95 ? -16.130 -7.463 17.548 1.00 87.50 95 ALA A C 1
ATOM 770 O O . ALA A 1 95 ? -15.336 -6.903 16.792 1.00 87.50 95 ALA A O 1
ATOM 771 N N . ASP A 1 96 ? -16.059 -8.769 17.807 1.00 90.50 96 ASP A N 1
ATOM 772 C CA . ASP A 1 96 ? -15.028 -9.645 17.249 1.00 90.50 96 ASP A CA 1
ATOM 773 C C . ASP A 1 96 ? -15.172 -9.792 15.724 1.00 90.50 96 ASP A C 1
ATOM 775 O O . ASP A 1 96 ? -14.170 -9.772 15.009 1.00 90.50 96 ASP A O 1
ATOM 779 N N . GLY A 1 97 ? -16.405 -9.848 15.205 1.00 90.50 97 GLY A N 1
ATOM 780 C CA . GLY A 1 97 ? -16.678 -9.839 13.765 1.00 90.50 97 GLY A CA 1
ATOM 781 C C . GLY A 1 97 ? -16.224 -8.546 13.082 1.00 90.50 97 GLY A C 1
ATOM 782 O O . GLY A 1 97 ? -15.559 -8.590 12.044 1.00 90.50 97 GLY A O 1
ATOM 783 N N . VAL A 1 98 ? -16.508 -7.389 13.691 1.00 90.88 98 VAL A N 1
ATOM 784 C CA . VAL A 1 98 ? -16.011 -6.091 13.205 1.00 90.88 98 VAL A CA 1
ATOM 785 C C . VAL A 1 98 ? -14.484 -6.046 13.268 1.00 90.88 98 VAL A C 1
ATOM 787 O O . VAL A 1 98 ? -13.852 -5.661 12.286 1.00 90.88 98 VAL A O 1
ATOM 790 N N . LYS A 1 99 ? -13.869 -6.499 14.368 1.00 92.44 99 LYS A N 1
ATOM 791 C CA . LYS A 1 99 ? -12.407 -6.565 14.499 1.00 92.44 99 LYS A CA 1
ATOM 792 C C . LYS A 1 99 ? -11.780 -7.420 13.395 1.00 92.44 99 LYS A C 1
ATOM 794 O O . LYS A 1 99 ? -10.845 -6.958 12.747 1.00 92.44 99 LYS A O 1
ATOM 799 N N . ALA A 1 100 ? -12.291 -8.628 13.162 1.00 91.56 100 ALA A N 1
ATOM 800 C CA . ALA A 1 100 ? -11.773 -9.532 12.136 1.00 91.56 100 ALA A CA 1
ATOM 801 C C . ALA A 1 100 ? -11.934 -8.961 10.716 1.00 91.56 100 ALA A C 1
ATOM 803 O O . ALA A 1 100 ? -11.059 -9.146 9.873 1.00 91.56 100 ALA A O 1
ATOM 804 N N . SER A 1 101 ? -13.027 -8.235 10.463 1.00 92.06 101 SER A N 1
ATOM 805 C CA . SER A 1 101 ? -13.268 -7.563 9.183 1.00 92.06 101 SER A CA 1
ATOM 806 C C . SER A 1 101 ? -12.319 -6.382 8.959 1.00 92.06 101 SER A C 1
ATOM 808 O O . SER A 1 101 ? -11.745 -6.244 7.876 1.00 92.06 101 SER A O 1
ATOM 810 N N . LEU A 1 102 ? -12.129 -5.533 9.973 1.00 93.69 102 LEU A N 1
ATOM 811 C CA . LEU A 1 102 ? -11.306 -4.325 9.867 1.00 93.69 102 LEU A CA 1
ATOM 812 C C . LEU A 1 102 ? -9.807 -4.627 9.889 1.00 93.69 102 LEU A C 1
ATOM 814 O O . LEU A 1 102 ? -9.045 -3.999 9.153 1.00 93.69 102 LEU A O 1
ATOM 818 N N . LEU A 1 103 ? -9.387 -5.610 10.687 1.00 93.31 103 LEU A N 1
ATOM 819 C CA . LEU A 1 103 ? -7.992 -5.992 10.902 1.00 93.31 103 LEU A CA 1
ATOM 820 C C . LEU A 1 103 ? -7.770 -7.492 10.624 1.00 93.31 103 LEU A C 1
ATOM 822 O O . LEU A 1 103 ? -7.403 -8.234 11.538 1.00 93.31 103 LEU A O 1
ATOM 826 N N . PRO A 1 104 ? -7.929 -7.962 9.372 1.00 92.62 104 PRO A N 1
ATOM 827 C CA . PRO A 1 104 ? -7.763 -9.374 9.019 1.00 92.62 104 PRO A CA 1
ATOM 828 C C . PRO A 1 104 ? -6.341 -9.887 9.286 1.00 92.62 104 PRO A C 1
ATOM 830 O O . PRO A 1 104 ? -6.149 -11.065 9.577 1.00 92.62 104 PRO A O 1
ATOM 833 N N . TYR A 1 105 ? -5.345 -8.999 9.234 1.00 92.94 105 TYR A N 1
ATOM 834 C CA . TYR A 1 105 ? -3.951 -9.314 9.547 1.00 92.94 105 TYR A CA 1
ATOM 835 C C . TYR A 1 105 ? -3.543 -8.937 10.981 1.00 92.94 105 TYR A C 1
ATOM 837 O O . TYR A 1 105 ? -2.426 -9.260 11.392 1.00 92.94 105 TYR A O 1
ATOM 845 N N . GLY A 1 106 ? -4.417 -8.273 11.750 1.00 91.75 106 GLY A N 1
ATOM 846 C CA . GLY A 1 106 ? -4.090 -7.725 13.073 1.00 91.75 106 GLY A CA 1
ATOM 847 C C . GLY A 1 106 ? -2.797 -6.900 13.063 1.00 91.75 106 GLY A C 1
ATOM 848 O O . GLY A 1 106 ? -2.470 -6.242 12.074 1.00 91.75 106 GLY A O 1
ATOM 849 N N . LEU A 1 107 ? -2.003 -7.019 14.130 1.00 93.75 107 LEU A N 1
ATOM 850 C CA . LEU A 1 107 ? -0.669 -6.408 14.218 1.00 93.75 107 LEU A CA 1
ATOM 851 C C . LEU A 1 107 ? 0.359 -6.924 13.198 1.00 93.75 107 LEU A C 1
ATOM 853 O O . LEU A 1 107 ? 1.440 -6.351 13.120 1.00 93.75 107 LEU A O 1
ATOM 857 N N . ASN A 1 108 ? 0.090 -7.969 12.403 1.00 93.12 108 ASN A N 1
ATOM 858 C CA . ASN A 1 108 ? 1.060 -8.382 11.378 1.00 93.12 108 ASN A CA 1
ATOM 859 C C . ASN A 1 108 ? 1.218 -7.338 10.267 1.00 93.12 108 ASN A C 1
ATOM 861 O O . ASN A 1 108 ? 2.214 -7.393 9.548 1.00 93.12 108 ASN A O 1
ATOM 865 N N . VAL A 1 109 ? 0.285 -6.381 10.155 1.00 90.56 109 VAL A N 1
ATOM 866 C CA . VAL A 1 109 ? 0.418 -5.236 9.246 1.00 90.56 109 VAL A CA 1
ATOM 867 C C . VAL A 1 109 ? 1.711 -4.454 9.501 1.00 90.56 109 VAL A C 1
ATOM 869 O O . VAL A 1 109 ? 2.351 -4.061 8.542 1.00 90.56 109 VAL A O 1
ATOM 872 N N . THR A 1 110 ? 2.183 -4.374 10.754 1.00 90.25 110 THR A N 1
ATOM 873 C CA . THR A 1 110 ? 3.402 -3.635 11.153 1.00 90.25 110 THR A CA 1
ATOM 874 C C . THR A 1 110 ? 4.716 -4.312 10.745 1.00 90.25 110 THR A C 1
ATOM 876 O O . THR A 1 110 ? 5.793 -4.003 11.254 1.00 90.25 110 THR A O 1
ATOM 879 N N . ARG A 1 111 ? 4.632 -5.409 9.995 1.00 90.81 111 ARG A N 1
ATOM 880 C CA . ARG A 1 111 ? 5.784 -6.179 9.502 1.00 90.81 111 ARG A CA 1
ATOM 881 C C . ARG A 1 111 ? 5.722 -6.352 7.991 1.00 90.81 111 ARG A C 1
ATOM 883 O O . ARG A 1 111 ? 6.527 -7.096 7.427 1.00 90.81 111 ARG A O 1
ATOM 890 N N . MET A 1 112 ? 4.719 -5.754 7.357 1.00 91.25 112 MET A N 1
ATOM 891 C CA . MET A 1 112 ? 4.527 -5.845 5.925 1.00 91.25 112 MET A CA 1
ATOM 892 C C . MET A 1 112 ? 5.495 -4.905 5.208 1.00 91.25 112 MET A C 1
ATOM 894 O O . MET A 1 112 ? 6.279 -4.174 5.807 1.00 91.25 112 MET A O 1
ATOM 898 N N . LYS A 1 113 ? 5.508 -4.973 3.878 1.00 91.75 113 LYS A N 1
ATOM 899 C CA . LYS A 1 113 ? 6.214 -3.965 3.088 1.00 91.75 113 LYS A CA 1
ATOM 900 C C . LYS A 1 113 ? 5.336 -2.721 3.006 1.00 91.75 113 LYS A C 1
ATOM 902 O O . LYS A 1 113 ? 4.121 -2.842 2.913 1.00 91.75 113 LYS A O 1
ATOM 907 N N . TYR A 1 114 ? 5.946 -1.546 2.867 1.00 90.69 114 TYR A N 1
ATOM 908 C CA . TYR A 1 114 ? 5.227 -0.268 2.740 1.00 90.69 114 TYR A CA 1
ATOM 909 C C . TYR A 1 114 ? 4.126 -0.249 1.670 1.00 90.69 114 TYR A C 1
ATOM 911 O O . TYR A 1 114 ? 3.102 0.406 1.838 1.00 90.69 114 TYR A O 1
ATOM 919 N N . VAL A 1 115 ? 4.325 -0.968 0.559 1.00 89.06 115 VAL A N 1
ATOM 920 C CA . VAL A 1 115 ? 3.312 -1.092 -0.503 1.00 89.06 115 VAL A CA 1
ATOM 921 C C . VAL A 1 115 ? 2.082 -1.852 -0.004 1.00 89.06 115 VAL A C 1
ATOM 923 O O . VAL A 1 115 ? 0.956 -1.441 -0.278 1.00 89.06 115 VAL A O 1
ATOM 926 N N . ASP A 1 116 ? 2.303 -2.935 0.736 1.00 88.25 116 ASP A N 1
ATOM 927 C CA . ASP A 1 116 ? 1.244 -3.783 1.273 1.00 88.25 116 ASP A CA 1
ATOM 928 C C . ASP A 1 116 ? 0.511 -3.056 2.413 1.00 88.25 116 ASP A C 1
ATOM 930 O O . ASP A 1 116 ? -0.716 -3.058 2.447 1.00 88.25 116 ASP A O 1
ATOM 934 N N . GLU A 1 117 ? 1.234 -2.329 3.273 1.00 89.81 117 GLU A N 1
ATOM 935 C CA . GLU A 1 117 ? 0.637 -1.489 4.322 1.00 89.81 117 GLU A CA 1
ATOM 936 C C . GLU A 1 117 ? -0.260 -0.387 3.759 1.00 89.81 117 GLU A C 1
ATOM 938 O O . GLU A 1 117 ? -1.388 -0.194 4.216 1.00 89.81 117 GLU A O 1
ATOM 943 N N . ALA A 1 118 ? 0.208 0.315 2.725 1.00 91.75 118 ALA A N 1
ATOM 944 C CA . ALA A 1 118 ? -0.603 1.304 2.026 1.00 91.75 118 ALA A CA 1
ATOM 945 C C . ALA A 1 118 ? -1.847 0.667 1.376 1.00 91.75 118 ALA A C 1
ATOM 947 O O . ALA A 1 118 ? -2.924 1.273 1.366 1.00 91.75 118 ALA A O 1
ATOM 948 N N . GLY A 1 119 ? -1.716 -0.561 0.861 1.00 90.06 119 GLY A N 1
ATOM 949 C CA . GLY A 1 119 ? -2.830 -1.355 0.344 1.00 90.06 119 GLY A CA 1
ATOM 950 C C . GLY A 1 119 ? -3.867 -1.676 1.421 1.00 90.06 119 GLY A C 1
ATOM 951 O O . GLY A 1 119 ? -5.060 -1.435 1.221 1.00 90.06 119 GLY A O 1
ATOM 952 N N . GLU A 1 120 ? -3.421 -2.131 2.590 1.00 93.31 120 GLU A N 1
ATOM 953 C CA . GLU A 1 120 ? -4.289 -2.416 3.734 1.00 93.31 120 GLU A CA 1
ATOM 954 C C . GLU A 1 120 ? -4.977 -1.163 4.275 1.00 93.31 120 GLU A C 1
ATOM 956 O O . GLU A 1 120 ? -6.178 -1.188 4.549 1.00 93.31 120 GLU A O 1
ATOM 961 N N . ALA A 1 121 ? -4.273 -0.035 4.340 1.00 94.75 121 ALA A N 1
ATOM 962 C CA . ALA A 1 121 ? -4.867 1.244 4.709 1.00 94.75 121 ALA A CA 1
ATOM 963 C C . ALA A 1 121 ? -5.943 1.688 3.697 1.00 94.75 121 ALA A C 1
ATOM 965 O O . ALA A 1 121 ? -6.988 2.215 4.081 1.00 94.75 121 ALA A O 1
ATOM 966 N N . SER A 1 122 ? -5.737 1.439 2.398 1.00 93.06 122 SER A N 1
ATOM 967 C CA . SER A 1 122 ? -6.746 1.701 1.362 1.00 93.06 122 SER A CA 1
ATOM 968 C C . SER A 1 122 ? -7.969 0.786 1.493 1.00 93.06 122 SER A C 1
ATOM 970 O O . SER A 1 122 ? -9.101 1.238 1.310 1.00 93.06 122 SER A O 1
ATOM 972 N N . ARG A 1 123 ? -7.768 -0.487 1.855 1.00 94.81 123 ARG A N 1
ATOM 973 C CA . ARG A 1 123 ? -8.857 -1.425 2.160 1.00 94.81 123 ARG A CA 1
ATOM 974 C C . ARG A 1 123 ? -9.656 -0.963 3.381 1.00 94.81 123 ARG A C 1
ATOM 976 O O . ARG A 1 123 ? -10.881 -0.900 3.296 1.00 94.81 123 ARG A O 1
ATOM 983 N N . LEU A 1 124 ? -8.977 -0.592 4.469 1.00 95.31 124 LEU A N 1
ATOM 984 C CA . LEU A 1 124 ? -9.602 -0.057 5.682 1.00 95.31 124 LEU A CA 1
ATOM 985 C C . LEU A 1 124 ? -10.452 1.180 5.368 1.00 95.31 124 LEU A C 1
ATOM 987 O O . LEU A 1 124 ? -11.575 1.277 5.854 1.00 95.31 124 LEU A O 1
ATOM 991 N N . ALA A 1 125 ? -9.960 2.077 4.503 1.00 95.19 125 ALA A N 1
ATOM 992 C CA . ALA A 1 125 ? -10.694 3.270 4.078 1.00 95.19 125 ALA A CA 1
ATOM 993 C C . ALA A 1 125 ? -12.085 2.933 3.523 1.00 95.19 125 ALA A C 1
ATOM 995 O O . ALA A 1 125 ? -13.062 3.556 3.917 1.00 95.19 125 ALA A O 1
ATOM 996 N N . LYS A 1 126 ? -12.184 1.903 2.674 1.00 94.62 126 LYS A N 1
ATOM 997 C CA . LYS A 1 126 ? -13.464 1.460 2.098 1.00 94.62 126 LYS A CA 1
ATOM 998 C C . LYS A 1 126 ? -14.406 0.854 3.135 1.00 94.62 126 LYS A C 1
ATOM 1000 O O . LYS A 1 126 ? -15.616 0.931 2.981 1.00 94.62 126 LYS A O 1
ATOM 1005 N N . GLN A 1 127 ? -13.872 0.219 4.174 1.00 93.00 127 GLN A N 1
ATOM 1006 C CA . GLN A 1 127 ? -14.699 -0.423 5.198 1.00 93.00 127 GLN A CA 1
ATOM 1007 C C . GLN A 1 127 ? -15.284 0.576 6.191 1.00 93.00 127 GLN A C 1
ATOM 1009 O O . GLN A 1 127 ? -16.409 0.396 6.642 1.00 93.00 127 GLN A O 1
ATOM 1014 N N . ILE A 1 128 ? -14.542 1.635 6.522 1.00 95.31 128 ILE A N 1
ATOM 1015 C CA . ILE A 1 128 ? -15.025 2.680 7.435 1.00 95.31 128 ILE A CA 1
ATOM 1016 C C . ILE A 1 128 ? -15.980 3.680 6.761 1.00 95.31 128 ILE A C 1
ATOM 1018 O O . ILE A 1 128 ? -16.510 4.555 7.441 1.00 95.31 128 ILE A O 1
ATOM 1022 N N . GLU A 1 129 ? -16.203 3.565 5.447 1.00 93.62 129 GLU A N 1
ATOM 1023 C CA . GLU A 1 129 ? -17.276 4.271 4.729 1.00 93.62 129 GLU A CA 1
ATOM 1024 C C . GLU A 1 129 ? -18.663 3.682 5.037 1.00 93.62 129 GLU A C 1
ATOM 1026 O O . GLU A 1 129 ? -19.667 4.388 4.918 1.00 93.62 129 GLU A O 1
ATOM 1031 N N . ASP A 1 130 ? -18.734 2.415 5.467 1.00 94.75 130 ASP A N 1
ATOM 1032 C CA . ASP A 1 130 ? -19.977 1.811 5.941 1.00 94.75 130 ASP A CA 1
ATOM 1033 C C . ASP A 1 130 ? -20.449 2.529 7.213 1.00 94.75 130 ASP A C 1
ATOM 1035 O O . ASP A 1 130 ? -19.732 2.617 8.215 1.00 94.75 130 ASP A O 1
ATOM 1039 N N . LYS A 1 131 ? -21.682 3.042 7.173 1.00 94.06 131 LYS A N 1
ATOM 1040 C CA . LYS A 1 131 ? -22.266 3.826 8.259 1.00 94.06 131 LYS A CA 1
ATOM 1041 C C . LYS A 1 131 ? -22.372 3.030 9.560 1.00 94.06 131 LYS A C 1
ATOM 1043 O O . LYS A 1 131 ? -22.103 3.591 10.618 1.00 94.06 131 LYS A O 1
ATOM 1048 N N . GLU A 1 132 ? -22.726 1.746 9.504 1.00 92.69 132 GLU A N 1
ATOM 1049 C CA . GLU A 1 132 ? -22.854 0.930 10.717 1.00 92.69 132 GLU A CA 1
ATOM 1050 C C . GLU A 1 132 ? -21.498 0.725 11.394 1.00 92.69 132 GLU A C 1
ATOM 1052 O O . GLU A 1 132 ? -21.380 0.821 12.618 1.00 92.69 132 GLU A O 1
ATOM 1057 N N . VAL A 1 133 ? -20.461 0.489 10.588 1.00 93.31 133 VAL A N 1
ATOM 1058 C CA . VAL A 1 133 ? -19.081 0.359 11.058 1.00 93.31 133 VAL A CA 1
ATOM 1059 C C . VAL A 1 133 ? -18.591 1.687 11.626 1.00 93.31 133 VAL A C 1
ATOM 1061 O O . VAL A 1 133 ? -18.051 1.718 12.730 1.00 93.31 133 VAL A O 1
ATOM 1064 N N . ALA A 1 134 ? -18.803 2.792 10.913 1.00 94.38 134 ALA A N 1
ATOM 1065 C CA . ALA A 1 134 ? -18.384 4.116 11.353 1.00 94.38 134 ALA A CA 1
ATOM 1066 C C . ALA A 1 134 ? -19.045 4.521 12.678 1.00 94.38 134 ALA A C 1
ATOM 1068 O O . ALA A 1 134 ? -18.366 5.028 13.571 1.00 94.38 134 ALA A O 1
ATOM 1069 N N . ASP A 1 135 ? -20.348 4.278 12.829 1.00 94.06 135 ASP A N 1
ATOM 1070 C CA . ASP A 1 135 ? -21.087 4.601 14.050 1.00 94.06 135 ASP A CA 1
ATOM 1071 C C . ASP A 1 135 ? -20.656 3.701 15.220 1.00 94.06 135 ASP A C 1
ATOM 1073 O O . ASP A 1 135 ? -20.470 4.190 16.338 1.00 94.06 135 ASP A O 1
ATOM 1077 N N . TYR A 1 136 ? -20.378 2.417 14.965 1.00 92.38 136 TYR A N 1
ATOM 1078 C CA . TYR A 1 136 ? -19.776 1.532 15.962 1.00 92.38 136 TYR A CA 1
ATOM 1079 C C . TYR A 1 136 ? -18.392 2.029 16.407 1.00 92.38 136 TYR A C 1
ATOM 1081 O O . TYR A 1 136 ? -18.139 2.157 17.603 1.00 92.38 136 TYR A O 1
ATOM 1089 N N . LEU A 1 137 ? -17.505 2.379 15.473 1.00 94.56 137 LEU A N 1
ATOM 1090 C CA . LEU A 1 137 ? -16.166 2.879 15.795 1.00 94.56 137 LEU A CA 1
ATOM 1091 C C . LEU A 1 137 ? -16.189 4.222 16.542 1.00 94.56 137 LEU A C 1
ATOM 1093 O O . LEU A 1 137 ? -15.345 4.446 17.409 1.00 94.56 137 LEU A O 1
ATOM 1097 N N . LYS A 1 138 ? -17.151 5.107 16.250 1.00 95.12 138 LYS A N 1
ATOM 1098 C CA . LYS A 1 138 ? -17.356 6.349 17.018 1.00 95.12 138 LYS A CA 1
ATOM 1099 C C . LYS A 1 138 ? -17.749 6.073 18.463 1.00 95.12 138 LYS A C 1
ATOM 1101 O O . LYS A 1 138 ? -17.325 6.811 19.338 1.00 95.12 138 LYS A O 1
ATOM 1106 N N . SER A 1 139 ? -18.529 5.019 18.709 1.00 92.81 139 SER A N 1
ATOM 1107 C CA . SER A 1 139 ? -18.969 4.658 20.062 1.00 92.81 139 SER A CA 1
ATOM 1108 C C . SER A 1 139 ? -17.834 4.163 20.970 1.00 92.81 139 SER A C 1
ATOM 1110 O O . SER A 1 139 ? -17.983 4.143 22.190 1.00 92.81 139 SER A O 1
ATOM 1112 N N . ILE A 1 140 ? -16.695 3.769 20.389 1.00 93.06 140 ILE A N 1
ATOM 1113 C CA . ILE A 1 140 ? -15.512 3.335 21.132 1.00 93.06 140 ILE A CA 1
ATOM 1114 C C . ILE A 1 140 ? -14.640 4.558 21.403 1.00 93.06 140 ILE A C 1
ATOM 1116 O O . ILE A 1 140 ? -13.833 4.963 20.563 1.00 93.06 140 ILE A O 1
ATOM 1120 N N . GLU A 1 141 ? -14.794 5.126 22.593 1.00 93.06 141 GLU A N 1
ATOM 1121 C CA . GLU A 1 141 ? -14.093 6.335 23.017 1.00 93.06 141 GLU A CA 1
ATOM 1122 C C . GLU A 1 141 ? -13.070 6.048 24.119 1.00 93.06 141 GLU A C 1
ATOM 1124 O O . GLU A 1 141 ? -13.264 5.192 24.985 1.00 93.06 141 GLU A O 1
ATOM 1129 N N . PHE A 1 142 ? -11.981 6.812 24.120 1.00 89.62 142 PHE A N 1
ATOM 1130 C CA . PHE A 1 142 ? -11.049 6.873 25.236 1.00 89.62 142 PHE A CA 1
ATOM 1131 C C . PHE A 1 142 ? -10.615 8.315 25.487 1.00 89.62 142 PHE A C 1
ATOM 1133 O O . PHE A 1 142 ? -10.557 9.142 24.577 1.00 89.62 142 PHE A O 1
ATOM 1140 N N . LYS A 1 143 ? -10.286 8.623 26.741 1.00 91.50 143 LYS A N 1
ATOM 1141 C CA . LYS A 1 143 ? -9.851 9.958 27.149 1.00 91.50 143 LYS A CA 1
ATOM 1142 C C . LYS A 1 143 ? -8.408 9.920 27.625 1.00 91.50 143 LYS A C 1
ATOM 1144 O O . LYS A 1 143 ? -8.079 9.168 28.538 1.00 91.50 143 LYS A O 1
ATOM 1149 N N . ALA A 1 144 ? -7.563 10.764 27.043 1.00 87.56 144 ALA A N 1
ATOM 1150 C CA . ALA A 1 144 ? -6.170 10.927 27.444 1.00 87.56 144 ALA A CA 1
ATOM 1151 C C . ALA A 1 144 ? -5.815 12.416 27.485 1.00 87.56 144 ALA A C 1
ATOM 1153 O O . ALA A 1 144 ? -6.123 13.160 26.559 1.00 87.56 144 ALA A O 1
ATOM 1154 N N . HIS A 1 145 ? -5.192 12.869 28.578 1.00 88.75 145 HIS A N 1
ATOM 1155 C CA . HIS A 1 145 ? -4.760 14.266 28.755 1.00 88.75 145 HIS A CA 1
ATOM 1156 C C . HIS A 1 145 ? -5.860 15.319 28.508 1.00 88.75 145 HIS A C 1
ATOM 1158 O O . HIS A 1 145 ? -5.599 16.401 27.994 1.00 88.75 145 HIS A O 1
ATOM 1164 N N . GLY A 1 146 ? -7.109 15.004 28.866 1.00 86.12 146 GLY A N 1
ATOM 1165 C CA . GLY A 1 146 ? -8.248 15.908 28.670 1.00 86.12 146 GLY A CA 1
ATOM 1166 C C . GLY A 1 146 ? -8.833 15.913 27.253 1.00 86.12 146 GLY A C 1
ATOM 1167 O O . GLY A 1 146 ? -9.878 16.526 27.057 1.00 86.12 146 GLY A O 1
ATOM 1168 N N . ILE A 1 147 ? -8.226 15.191 26.309 1.00 88.25 147 ILE A N 1
ATOM 1169 C CA . ILE A 1 147 ? -8.696 15.044 24.930 1.00 88.25 147 ILE A CA 1
ATOM 1170 C C . ILE A 1 147 ? -9.462 13.722 24.810 1.00 88.25 147 ILE A C 1
ATOM 1172 O O . ILE A 1 147 ? -8.993 12.679 25.276 1.00 88.25 147 ILE A O 1
ATOM 1176 N N . ASN A 1 148 ? -10.652 13.778 24.209 1.00 88.38 148 ASN A N 1
ATOM 1177 C CA . ASN A 1 148 ? -11.412 12.592 23.830 1.00 88.38 148 ASN A CA 1
ATOM 1178 C C . ASN A 1 148 ? -10.968 12.155 22.438 1.00 88.38 148 ASN A C 1
ATOM 1180 O O . ASN A 1 148 ? -10.902 12.972 21.524 1.00 88.38 148 ASN A O 1
ATOM 1184 N N . TYR A 1 149 ? -10.696 10.868 22.304 1.00 90.31 149 TYR A N 1
ATOM 1185 C CA . TYR A 1 149 ? -10.367 10.212 21.053 1.00 90.31 149 TYR A CA 1
ATOM 1186 C C . TYR A 1 149 ? -11.361 9.079 20.829 1.00 90.31 149 TYR A C 1
ATOM 1188 O O . TYR A 1 149 ? -11.814 8.455 21.791 1.00 90.31 149 TYR A O 1
ATOM 1196 N N . ASN A 1 150 ? -11.654 8.758 19.573 1.00 94.31 150 ASN A N 1
ATOM 1197 C CA . ASN A 1 150 ? -12.456 7.581 19.235 1.00 94.31 150 ASN A CA 1
ATOM 1198 C C . ASN A 1 150 ? -11.734 6.644 18.259 1.00 94.31 150 ASN A C 1
ATOM 1200 O O . ASN A 1 150 ? -10.736 7.001 17.623 1.00 94.31 150 ASN A O 1
ATOM 1204 N N . ALA A 1 151 ? -12.225 5.409 18.149 1.00 95.25 151 ALA A N 1
ATOM 1205 C CA . ALA A 1 151 ? -11.619 4.415 17.271 1.00 95.25 151 ALA A CA 1
ATOM 1206 C C . ALA A 1 151 ? -11.737 4.802 15.784 1.00 95.25 151 ALA A C 1
ATOM 1208 O O . ALA A 1 151 ? -10.847 4.470 15.001 1.00 95.25 151 ALA A O 1
ATOM 1209 N N . LEU A 1 152 ? -12.774 5.554 15.389 1.00 96.50 152 LEU A N 1
ATOM 1210 C CA . LEU A 1 152 ? -12.925 6.032 14.011 1.00 96.50 152 LEU A CA 1
ATOM 1211 C C . LEU A 1 152 ? -11.838 7.051 13.630 1.00 96.50 152 LEU A C 1
ATOM 1213 O O . LEU A 1 152 ? -11.313 7.015 12.519 1.00 96.50 152 LEU A O 1
ATOM 1217 N N . GLU A 1 153 ? -11.467 7.953 14.534 1.00 95.19 153 GLU A N 1
ATOM 1218 C CA . GLU A 1 153 ? -10.364 8.899 14.341 1.00 95.19 153 GLU A CA 1
ATOM 1219 C C . GLU A 1 153 ? -9.034 8.171 14.170 1.00 95.19 153 GLU A C 1
ATOM 1221 O O . GLU A 1 153 ? -8.245 8.535 13.297 1.00 95.19 153 GLU A O 1
ATOM 1226 N N . GLN A 1 154 ? -8.805 7.106 14.944 1.00 95.31 154 GLN A N 1
ATOM 1227 C CA . GLN A 1 154 ? -7.608 6.281 14.783 1.00 95.31 154 GLN A CA 1
ATOM 1228 C C . GLN A 1 154 ? -7.607 5.523 13.454 1.00 95.31 154 GLN A C 1
ATOM 1230 O O . GLN A 1 154 ? -6.590 5.527 12.762 1.00 95.31 154 GLN A O 1
ATOM 1235 N N . ALA A 1 155 ? -8.744 4.966 13.029 1.00 96.75 155 ALA A N 1
ATOM 1236 C CA . ALA A 1 155 ? -8.869 4.351 11.708 1.00 96.75 155 ALA A CA 1
ATOM 1237 C C . ALA A 1 155 ? -8.594 5.361 10.578 1.00 96.75 155 ALA A C 1
ATOM 1239 O O . ALA A 1 155 ? -7.816 5.086 9.667 1.00 96.75 155 ALA A O 1
ATOM 1240 N N . ASN A 1 156 ? -9.147 6.573 10.665 1.00 97.31 156 ASN A N 1
ATOM 1241 C CA . ASN A 1 156 ? -8.876 7.640 9.700 1.00 97.31 156 ASN A CA 1
ATOM 1242 C C . ASN A 1 156 ? -7.407 8.082 9.702 1.00 97.31 156 ASN A C 1
ATOM 1244 O O . ASN A 1 156 ? -6.856 8.400 8.646 1.00 97.31 156 ASN A O 1
ATOM 1248 N N . LYS A 1 157 ? -6.748 8.079 10.867 1.00 97.00 157 LYS A N 1
ATOM 1249 C CA . LYS A 1 157 ? -5.310 8.347 10.973 1.00 97.00 157 LYS A CA 1
ATOM 1250 C C . LYS A 1 157 ? -4.493 7.283 10.235 1.00 97.00 157 LYS A C 1
ATOM 1252 O O . LYS A 1 157 ? -3.620 7.655 9.455 1.00 97.00 157 LYS A O 1
ATOM 1257 N N . ILE A 1 158 ? -4.812 5.998 10.417 1.00 97.38 158 ILE A N 1
ATOM 1258 C CA . ILE A 1 158 ? -4.193 4.876 9.684 1.00 97.38 158 ILE A CA 1
ATOM 1259 C C . ILE A 1 158 ? -4.357 5.082 8.172 1.00 97.38 158 ILE A C 1
ATOM 1261 O O . ILE A 1 158 ? -3.374 5.079 7.434 1.00 97.38 158 ILE A O 1
ATOM 1265 N N . VAL A 1 159 ? -5.583 5.367 7.716 1.00 97.50 159 VAL A N 1
ATOM 1266 C CA . VAL A 1 159 ? -5.889 5.628 6.299 1.00 97.50 159 VAL A CA 1
ATOM 1267 C C . VAL A 1 159 ? -5.076 6.799 5.748 1.00 97.50 159 VAL A C 1
ATOM 1269 O O . VAL A 1 159 ? -4.528 6.714 4.648 1.00 97.50 159 VAL A O 1
ATOM 1272 N N . LYS A 1 160 ? -4.989 7.904 6.495 1.00 97.75 160 LYS A N 1
ATOM 1273 C CA . LYS A 1 160 ? -4.208 9.077 6.094 1.00 97.75 160 LYS A CA 1
ATOM 1274 C C . LYS A 1 160 ? -2.732 8.719 5.937 1.00 97.75 160 LYS A C 1
ATOM 1276 O O . LYS A 1 160 ? -2.155 9.021 4.899 1.00 97.75 160 LYS A O 1
ATOM 1281 N N . LEU A 1 161 ? -2.143 8.055 6.928 1.00 97.00 161 LEU A N 1
ATOM 1282 C CA . LEU A 1 161 ? -0.734 7.659 6.896 1.00 97.00 161 LEU A CA 1
ATOM 1283 C C . LEU A 1 161 ? -0.445 6.704 5.735 1.00 97.00 161 LEU A C 1
ATOM 1285 O O . LEU A 1 161 ? 0.514 6.923 5.002 1.00 97.00 161 LEU A O 1
ATOM 1289 N N . GLY A 1 162 ? -1.326 5.735 5.474 1.00 95.69 162 GLY A N 1
ATOM 1290 C CA . GLY A 1 162 ? -1.220 4.859 4.306 1.00 95.69 162 GLY A CA 1
ATOM 1291 C C . GLY A 1 162 ? -1.242 5.602 2.966 1.00 95.69 162 GLY A C 1
ATOM 1292 O O . GLY A 1 162 ? -0.470 5.273 2.065 1.00 95.69 162 GLY A O 1
ATOM 1293 N N . LYS A 1 163 ? -2.068 6.651 2.832 1.00 95.00 163 LYS A N 1
ATOM 1294 C CA . LYS A 1 163 ? -2.081 7.517 1.637 1.00 95.00 163 LYS A CA 1
ATOM 1295 C C . LYS A 1 163 ? -0.779 8.306 1.480 1.00 95.00 163 LYS A C 1
ATOM 1297 O O . LYS A 1 163 ? -0.260 8.388 0.369 1.00 95.00 163 LYS A O 1
ATOM 1302 N N . GLU A 1 164 ? -0.239 8.853 2.568 1.00 96.12 164 GLU A N 1
ATOM 1303 C CA . GLU A 1 164 ? 1.044 9.573 2.544 1.00 96.12 164 GLU A CA 1
ATOM 1304 C C . GLU A 1 164 ? 2.210 8.631 2.197 1.00 96.12 164 GLU A C 1
ATOM 1306 O O . GLU A 1 164 ? 3.039 8.959 1.345 1.00 96.12 164 GLU A O 1
ATOM 1311 N N . MET A 1 165 ? 2.227 7.417 2.765 1.00 93.94 165 MET A N 1
ATOM 1312 C CA . MET A 1 165 ? 3.186 6.368 2.400 1.00 93.94 165 MET A CA 1
ATOM 1313 C C . MET A 1 165 ? 3.097 6.024 0.913 1.00 93.94 165 MET A C 1
ATOM 1315 O O . MET A 1 165 ? 4.120 6.001 0.225 1.00 93.94 165 MET A O 1
ATOM 1319 N N . HIS A 1 166 ? 1.884 5.826 0.387 1.00 90.25 166 HIS A N 1
ATOM 1320 C CA . HIS A 1 166 ? 1.675 5.588 -1.040 1.00 90.25 166 HIS A CA 1
ATOM 1321 C C . HIS A 1 166 ? 2.209 6.744 -1.899 1.00 90.25 166 HIS A C 1
ATOM 1323 O O . HIS A 1 166 ? 2.904 6.510 -2.886 1.00 90.25 166 HIS A O 1
ATOM 1329 N N . GLY A 1 167 ? 1.957 7.992 -1.498 1.00 89.25 167 GLY A N 1
ATOM 1330 C CA . GLY A 1 167 ? 2.486 9.178 -2.172 1.00 89.25 167 GLY A CA 1
ATOM 1331 C C . GLY A 1 167 ? 4.019 9.218 -2.196 1.00 89.25 167 GLY A C 1
ATOM 1332 O O . GLY A 1 167 ? 4.614 9.517 -3.231 1.00 89.25 167 GLY A O 1
ATOM 1333 N N . CYS A 1 168 ? 4.680 8.870 -1.089 1.00 89.69 168 CYS A N 1
ATOM 1334 C CA . CYS A 1 168 ? 6.138 8.733 -1.035 1.00 89.69 168 CYS A CA 1
ATOM 1335 C C . CYS A 1 168 ? 6.655 7.619 -1.957 1.00 89.69 168 CYS A C 1
ATOM 1337 O O . CYS A 1 168 ? 7.653 7.818 -2.650 1.00 89.69 168 CYS A O 1
ATOM 1339 N N . LEU A 1 169 ? 5.971 6.473 -2.006 1.00 87.38 169 LEU A N 1
ATOM 1340 C CA . LEU A 1 169 ? 6.329 5.359 -2.888 1.00 87.38 169 LEU A CA 1
ATOM 1341 C C . LEU A 1 169 ? 6.204 5.742 -4.367 1.00 87.38 169 LEU A C 1
ATOM 1343 O O . LEU A 1 169 ? 7.122 5.473 -5.135 1.00 87.38 169 LEU A O 1
ATOM 1347 N N . LEU A 1 170 ? 5.136 6.442 -4.761 1.00 83.56 170 LEU A N 1
ATOM 1348 C CA . LEU A 1 170 ? 4.970 6.931 -6.135 1.00 83.56 170 LEU A CA 1
ATOM 1349 C C . LEU A 1 170 ? 6.086 7.896 -6.547 1.00 83.56 170 LEU A C 1
ATOM 1351 O O . LEU A 1 170 ? 6.589 7.805 -7.669 1.00 83.56 170 LEU A O 1
ATOM 1355 N N . LYS A 1 171 ? 6.508 8.776 -5.628 1.00 83.94 171 LYS A N 1
ATOM 1356 C CA . LYS A 1 171 ? 7.640 9.686 -5.846 1.00 83.94 171 LYS A CA 1
ATOM 1357 C C . LYS A 1 171 ? 8.956 8.926 -6.015 1.00 83.94 171 LYS A C 1
ATOM 1359 O O . LYS A 1 171 ? 9.709 9.251 -6.920 1.00 83.94 171 LYS A O 1
ATOM 1364 N N . LEU A 1 172 ? 9.221 7.898 -5.201 1.00 80.44 172 LEU A N 1
ATOM 1365 C CA . LEU A 1 172 ? 10.426 7.060 -5.337 1.00 80.44 172 LEU A CA 1
ATOM 1366 C C . LEU A 1 172 ? 10.423 6.216 -6.616 1.00 80.44 172 LEU A C 1
ATOM 1368 O O . LEU A 1 172 ? 11.475 5.983 -7.206 1.00 80.44 172 LEU A O 1
ATOM 1372 N N . GLU A 1 173 ? 9.257 5.743 -7.050 1.00 72.00 173 GLU A N 1
ATOM 1373 C CA . GLU A 1 173 ? 9.121 4.955 -8.277 1.00 72.00 173 GLU A CA 1
ATOM 1374 C C . GLU A 1 173 ? 9.090 5.820 -9.551 1.00 72.00 173 GLU A C 1
ATOM 1376 O O . GLU A 1 173 ? 8.999 5.267 -10.652 1.00 72.00 173 GLU A O 1
ATOM 1381 N N . ASN A 1 174 ? 9.173 7.155 -9.426 1.00 64.38 174 ASN A N 1
ATOM 1382 C CA . ASN A 1 174 ? 8.980 8.120 -10.513 1.00 64.38 174 ASN A CA 1
ATOM 1383 C C . ASN A 1 174 ? 7.681 7.857 -11.302 1.00 64.38 174 ASN A C 1
ATOM 1385 O O . ASN A 1 174 ? 7.624 8.035 -12.518 1.00 64.38 174 ASN A O 1
ATOM 1389 N N . LYS A 1 175 ? 6.631 7.394 -10.611 1.00 55.38 175 LYS A N 1
ATOM 1390 C CA . LYS A 1 175 ? 5.320 7.060 -11.190 1.00 55.38 175 LYS A CA 1
ATOM 1391 C C . LYS A 1 175 ? 4.340 8.233 -11.127 1.00 55.38 175 LYS A C 1
ATOM 1393 O O . LYS A 1 175 ? 3.136 8.032 -10.988 1.00 55.38 175 LYS A O 1
ATOM 1398 N N . GLU A 1 176 ? 4.819 9.463 -11.274 1.00 42.94 176 GLU A N 1
ATOM 1399 C CA . GLU A 1 176 ? 3.927 10.529 -11.728 1.00 42.94 176 GLU A CA 1
ATOM 1400 C C . GLU A 1 176 ? 3.706 10.343 -13.236 1.00 42.94 176 GLU A C 1
ATOM 1402 O O . GLU A 1 176 ? 4.541 10.702 -14.055 1.00 42.94 176 GLU A O 1
ATOM 1407 N N . ALA A 1 177 ? 2.596 9.685 -13.585 1.00 42.69 177 ALA A N 1
ATOM 1408 C CA . ALA A 1 177 ? 1.916 9.735 -14.885 1.00 42.69 177 ALA A CA 1
ATOM 1409 C C . ALA A 1 177 ? 2.727 9.502 -16.187 1.00 42.69 177 ALA A C 1
ATOM 1411 O O . ALA A 1 177 ? 2.212 9.784 -17.266 1.00 42.69 177 ALA A O 1
ATOM 1412 N N . ALA A 1 178 ? 3.938 8.942 -16.149 1.00 45.03 178 ALA A N 1
ATOM 1413 C CA . ALA A 1 178 ? 4.630 8.470 -17.349 1.00 45.03 178 ALA A CA 1
ATOM 1414 C C . ALA A 1 178 ? 4.344 6.974 -17.557 1.00 45.03 178 ALA A C 1
ATOM 1416 O O . ALA A 1 178 ? 4.728 6.127 -16.750 1.00 45.03 178 ALA A O 1
ATOM 1417 N N . THR A 1 179 ? 3.664 6.642 -18.653 1.00 49.03 179 THR A N 1
ATOM 1418 C CA . THR A 1 179 ? 3.122 5.320 -19.024 1.00 49.03 179 THR A CA 1
ATOM 1419 C C . THR A 1 179 ? 4.140 4.178 -19.168 1.00 49.03 179 THR A C 1
ATOM 1421 O O . THR A 1 179 ? 3.751 3.047 -19.450 1.00 49.03 179 THR A O 1
ATOM 1424 N N . SER A 1 180 ? 5.424 4.402 -18.901 1.00 55.00 180 SER A N 1
ATOM 1425 C CA . SER A 1 180 ? 6.414 3.341 -18.705 1.00 55.00 180 SER A CA 1
ATOM 1426 C C . SER A 1 180 ? 7.685 3.924 -18.102 1.00 55.00 180 SER A C 1
ATOM 1428 O O . SER A 1 180 ? 8.377 4.694 -18.763 1.00 55.00 180 SER A O 1
ATOM 1430 N N . SER A 1 181 ? 8.029 3.554 -16.866 1.00 63.03 181 SER A N 1
ATOM 1431 C CA . SER A 1 181 ? 9.292 4.004 -16.275 1.00 63.03 181 SER A CA 1
ATOM 1432 C C . SER A 1 181 ? 10.497 3.428 -17.049 1.00 63.03 181 SER A C 1
ATOM 1434 O O . SER A 1 181 ? 10.430 2.281 -17.509 1.00 63.03 181 SER A O 1
ATOM 1436 N N . PRO A 1 182 ? 11.629 4.152 -17.152 1.00 65.81 182 PRO A N 1
ATOM 1437 C CA . PRO A 1 182 ? 12.867 3.660 -17.773 1.00 65.81 182 PRO A CA 1
ATOM 1438 C C . PRO A 1 182 ? 13.320 2.300 -17.230 1.00 65.81 182 PRO A C 1
ATOM 1440 O O . PRO A 1 182 ? 13.797 1.445 -17.976 1.00 65.81 182 PRO A O 1
ATOM 1443 N N . GLN A 1 183 ? 13.099 2.057 -15.934 1.00 65.44 183 GLN A N 1
ATOM 1444 C CA . GLN A 1 183 ? 13.391 0.774 -15.303 1.00 65.44 183 GLN A CA 1
ATOM 1445 C C . GLN A 1 183 ? 12.467 -0.344 -15.806 1.00 65.44 183 GLN A C 1
ATOM 1447 O O . GLN A 1 183 ? 12.924 -1.463 -16.031 1.00 65.44 183 GLN A O 1
ATOM 1452 N N . THR A 1 184 ? 11.184 -0.057 -16.034 1.00 69.75 184 THR A N 1
ATOM 1453 C CA . THR A 1 184 ? 10.233 -1.020 -16.610 1.00 69.75 184 THR A CA 1
ATOM 1454 C C . THR A 1 184 ? 10.590 -1.345 -18.059 1.00 69.75 184 THR A C 1
ATOM 1456 O O . THR A 1 184 ? 10.605 -2.519 -18.433 1.00 69.75 184 THR A O 1
ATOM 1459 N N . ALA A 1 185 ? 10.952 -0.338 -18.859 1.00 75.94 185 ALA A N 1
ATOM 1460 C CA . ALA A 1 185 ? 11.420 -0.538 -20.230 1.00 75.94 185 ALA A CA 1
ATOM 1461 C C . ALA A 1 185 ? 12.713 -1.375 -20.270 1.00 75.94 185 ALA A C 1
ATOM 1463 O O . ALA A 1 185 ? 12.806 -2.345 -21.023 1.00 75.94 185 ALA A O 1
ATOM 1464 N N . ARG A 1 186 ? 13.670 -1.087 -19.378 1.00 77.06 186 ARG A N 1
ATOM 1465 C CA . ARG A 1 186 ? 14.922 -1.846 -19.225 1.00 77.06 186 ARG A CA 1
ATOM 1466 C C . ARG A 1 186 ? 14.690 -3.289 -18.767 1.00 77.06 186 ARG A C 1
ATOM 1468 O O . ARG A 1 186 ? 15.275 -4.213 -19.326 1.00 77.06 186 ARG A O 1
ATOM 1475 N N . ASN A 1 187 ? 13.811 -3.505 -17.790 1.00 77.31 187 ASN A N 1
ATOM 1476 C CA . ASN A 1 187 ? 13.446 -4.846 -17.324 1.00 77.31 187 ASN A CA 1
ATOM 1477 C C . ASN A 1 187 ? 12.755 -5.655 -18.430 1.00 77.31 187 ASN A C 1
ATOM 1479 O O . ASN A 1 187 ? 13.024 -6.846 -18.589 1.00 77.31 187 ASN A O 1
ATOM 1483 N N . THR A 1 188 ? 11.887 -5.006 -19.207 1.00 81.94 188 THR A N 1
ATOM 1484 C CA . THR A 1 188 ? 11.199 -5.625 -20.347 1.00 81.94 188 THR A CA 1
ATOM 1485 C C . THR A 1 188 ? 12.198 -6.003 -21.437 1.00 81.94 188 THR A C 1
ATOM 1487 O O . THR A 1 188 ? 12.178 -7.142 -21.897 1.00 81.94 188 THR A O 1
ATOM 1490 N N . PHE A 1 189 ? 13.140 -5.114 -21.767 1.00 86.62 189 PHE A N 1
ATOM 1491 C CA . PHE A 1 189 ? 14.248 -5.406 -22.677 1.00 86.62 189 PHE A CA 1
ATOM 1492 C C . PHE A 1 189 ? 15.016 -6.663 -22.254 1.00 86.62 189 PHE A C 1
ATOM 1494 O O . PHE A 1 189 ? 15.105 -7.617 -23.026 1.00 86.62 189 PHE A O 1
ATOM 1501 N N . PHE A 1 190 ? 15.519 -6.715 -21.016 1.00 83.25 190 PHE A N 1
ATOM 1502 C CA . PHE A 1 190 ? 16.317 -7.859 -20.567 1.00 83.25 190 PHE A CA 1
ATOM 1503 C C . PHE A 1 190 ? 15.523 -9.162 -20.531 1.00 83.25 190 PHE A C 1
ATOM 1505 O O . PHE A 1 190 ? 16.074 -10.221 -20.830 1.00 83.25 190 PHE A O 1
ATOM 1512 N N . ARG A 1 191 ? 14.229 -9.101 -20.204 1.00 85.81 191 ARG A N 1
ATOM 1513 C CA . ARG A 1 191 ? 13.353 -10.275 -20.228 1.00 85.81 191 ARG A CA 1
ATOM 1514 C C . ARG A 1 191 ? 13.220 -10.840 -21.642 1.00 85.81 191 ARG A C 1
ATOM 1516 O O . ARG A 1 191 ? 13.436 -12.034 -21.829 1.00 85.81 191 ARG A O 1
ATOM 1523 N N . VAL A 1 192 ? 12.912 -9.985 -22.619 1.00 87.19 192 VAL A N 1
ATOM 1524 C CA . VAL A 1 192 ? 12.729 -10.391 -24.021 1.00 87.19 192 VAL A CA 1
ATOM 1525 C C . VAL A 1 192 ? 14.039 -10.907 -24.615 1.00 87.19 192 VAL A C 1
ATOM 1527 O O . VAL A 1 192 ? 14.050 -11.962 -25.241 1.00 87.19 192 VAL A O 1
ATOM 1530 N N . ILE A 1 193 ? 15.159 -10.231 -24.356 1.00 87.88 193 ILE A N 1
ATOM 1531 C CA . ILE A 1 193 ? 16.479 -10.660 -24.832 1.00 87.88 193 ILE A CA 1
ATOM 1532 C C . ILE A 1 193 ? 16.913 -11.994 -24.215 1.00 87.88 193 ILE A C 1
ATOM 1534 O O . ILE A 1 193 ? 17.430 -12.853 -24.924 1.00 87.88 193 ILE A O 1
ATOM 1538 N N . LYS A 1 194 ? 16.675 -12.214 -22.916 1.00 85.94 194 LYS A N 1
ATOM 1539 C CA . LYS A 1 194 ? 16.984 -13.500 -22.271 1.00 85.94 194 LYS A CA 1
ATOM 1540 C C . LYS A 1 194 ? 16.179 -14.642 -22.895 1.00 85.94 194 LYS A C 1
ATOM 1542 O O . LYS A 1 194 ? 16.726 -15.713 -23.142 1.00 85.94 194 LYS A O 1
ATOM 1547 N N . GLN A 1 195 ? 14.896 -14.404 -23.161 1.00 87.69 195 GLN A N 1
ATOM 1548 C CA . GLN A 1 195 ? 14.027 -15.379 -23.814 1.00 87.69 195 GLN A CA 1
ATOM 1549 C C . GLN A 1 195 ? 14.451 -15.645 -25.264 1.00 87.69 195 GLN A C 1
ATOM 1551 O O . GLN A 1 195 ? 14.460 -16.800 -25.686 1.00 87.69 195 GLN A O 1
ATOM 1556 N N . LEU A 1 196 ? 14.855 -14.605 -25.999 1.00 89.19 196 LEU A N 1
ATOM 1557 C CA . LEU A 1 196 ? 15.399 -14.725 -27.350 1.00 89.19 196 LEU A CA 1
ATOM 1558 C C . LEU A 1 196 ? 16.673 -15.560 -27.371 1.00 89.19 196 LEU A C 1
ATOM 1560 O O . LEU A 1 196 ? 16.743 -16.510 -28.141 1.00 89.19 196 LEU A O 1
ATOM 1564 N N . LYS A 1 197 ? 17.639 -15.249 -26.499 1.00 88.75 197 LYS A N 1
ATOM 1565 C CA . LYS A 1 197 ? 18.896 -15.995 -26.390 1.00 88.75 197 LYS A CA 1
ATOM 1566 C C . LYS A 1 197 ? 18.632 -17.478 -26.141 1.00 88.75 197 LYS A C 1
ATOM 1568 O O . LYS A 1 197 ? 19.099 -18.312 -26.904 1.00 88.75 197 LYS A O 1
ATOM 1573 N N . HIS A 1 198 ? 17.807 -17.792 -25.144 1.00 88.06 198 HIS A N 1
ATOM 1574 C CA . HIS A 1 198 ? 17.474 -19.177 -24.819 1.00 88.06 198 HIS A CA 1
ATOM 1575 C C . HIS A 1 198 ? 16.766 -19.902 -25.976 1.00 88.06 198 HIS A C 1
ATOM 1577 O O . HIS A 1 198 ? 17.095 -21.040 -26.300 1.00 88.06 198 HIS A O 1
ATOM 1583 N N . SER A 1 199 ? 15.819 -19.228 -26.636 1.00 87.62 199 SER A N 1
ATOM 1584 C CA . SER A 1 199 ? 15.086 -19.805 -27.770 1.00 87.62 199 SER A CA 1
ATOM 1585 C C . SER A 1 199 ? 15.989 -20.002 -28.991 1.00 87.62 199 SER A C 1
ATOM 1587 O O . SER A 1 199 ? 15.814 -20.975 -29.720 1.00 87.62 199 SER A O 1
ATOM 1589 N N . ALA A 1 200 ? 16.957 -19.108 -29.212 1.00 87.44 200 ALA A N 1
ATOM 1590 C CA . ALA A 1 200 ? 17.918 -19.189 -30.308 1.00 87.44 200 ALA A CA 1
ATOM 1591 C C . ALA A 1 200 ? 18.938 -20.308 -30.077 1.00 87.44 200 ALA A C 1
ATOM 1593 O O . ALA A 1 200 ? 19.144 -21.117 -30.975 1.00 87.44 200 ALA A O 1
ATOM 1594 N N . GLU A 1 201 ? 19.501 -20.415 -28.870 1.00 88.62 201 GLU A N 1
ATOM 1595 C CA . GLU A 1 201 ? 20.416 -21.501 -28.485 1.00 88.62 201 GLU A CA 1
ATOM 1596 C C . GLU A 1 201 ? 19.764 -22.879 -28.656 1.00 88.62 201 GLU A C 1
ATOM 1598 O O . GLU A 1 201 ? 20.395 -23.812 -29.146 1.00 88.62 201 GLU A O 1
ATOM 1603 N N . PHE A 1 202 ? 18.483 -23.000 -28.299 1.00 88.31 202 PHE A N 1
ATOM 1604 C CA . PHE A 1 202 ? 17.736 -24.242 -28.472 1.00 88.31 202 PHE A CA 1
ATOM 1605 C C . PHE A 1 202 ? 17.418 -24.527 -29.947 1.00 88.31 202 PHE A C 1
ATOM 1607 O O . PHE A 1 202 ? 17.716 -25.606 -30.461 1.00 88.31 202 PHE A O 1
ATOM 1614 N N . SER A 1 203 ? 16.832 -23.551 -30.647 1.00 86.25 203 SER A N 1
ATOM 1615 C CA . SER A 1 203 ? 16.241 -23.771 -31.974 1.00 86.25 203 SER A CA 1
ATOM 1616 C C . SER A 1 203 ? 17.247 -23.715 -33.128 1.00 86.25 203 SER A C 1
ATOM 1618 O O . SER A 1 203 ? 16.910 -24.108 -34.243 1.00 86.25 203 SER A O 1
ATOM 1620 N N . LEU A 1 204 ? 18.457 -23.205 -32.881 1.00 87.12 204 LEU A N 1
ATOM 1621 C CA . LEU A 1 204 ? 19.556 -23.108 -33.848 1.00 87.12 204 LEU A CA 1
ATOM 1622 C C . LEU A 1 204 ? 20.791 -23.898 -33.396 1.00 87.12 204 LEU A C 1
ATOM 1624 O O . LEU A 1 204 ? 21.894 -23.629 -33.869 1.00 87.12 204 LEU A O 1
ATOM 1628 N N . SER A 1 205 ? 20.614 -24.878 -32.508 1.00 85.12 205 SER A N 1
ATOM 1629 C CA . SER A 1 205 ? 21.689 -25.757 -32.023 1.00 85.12 205 SER A CA 1
ATOM 1630 C C . SER A 1 205 ? 22.476 -26.424 -33.163 1.00 85.12 205 SER A C 1
ATOM 1632 O O . SER A 1 205 ? 23.698 -26.519 -33.089 1.00 85.12 205 SER A O 1
ATOM 1634 N N . ASP A 1 206 ? 21.802 -26.766 -34.265 1.00 85.88 206 ASP A N 1
ATOM 1635 C CA . ASP A 1 206 ? 22.410 -27.356 -35.467 1.00 85.88 206 ASP A CA 1
ATOM 1636 C C . ASP A 1 206 ? 22.922 -26.316 -36.494 1.00 85.88 206 ASP A C 1
ATOM 1638 O O . ASP A 1 206 ? 23.435 -26.675 -37.556 1.00 85.88 206 ASP A O 1
ATOM 1642 N N . GLN A 1 207 ? 22.769 -25.012 -36.225 1.00 86.50 207 GLN A N 1
ATOM 1643 C CA . GLN A 1 207 ? 23.102 -23.910 -37.143 1.00 86.50 207 GLN A CA 1
ATOM 1644 C C . GLN A 1 207 ? 23.925 -22.811 -36.440 1.00 86.50 207 GLN A C 1
ATOM 1646 O O . GLN A 1 207 ? 23.450 -21.684 -36.266 1.00 86.50 207 GLN A O 1
ATOM 1651 N N . PRO A 1 208 ? 25.197 -23.083 -36.092 1.00 84.94 208 PRO A N 1
ATOM 1652 C CA . PRO A 1 208 ? 26.017 -22.185 -35.273 1.00 84.94 208 PRO A CA 1
ATOM 1653 C C . PRO A 1 208 ? 26.249 -20.811 -35.917 1.00 84.94 208 PRO A C 1
ATOM 1655 O O . PRO A 1 208 ? 26.246 -19.802 -35.224 1.00 84.94 208 PRO A O 1
ATOM 1658 N N . LYS A 1 209 ? 26.354 -20.745 -37.252 1.00 85.12 209 LYS A N 1
ATOM 1659 C CA . LYS A 1 209 ? 26.492 -19.472 -37.983 1.00 85.12 209 LYS A CA 1
ATOM 1660 C C . LYS A 1 209 ? 25.254 -18.580 -37.856 1.00 85.12 209 LYS A C 1
ATOM 1662 O O . LYS A 1 209 ? 25.377 -17.367 -37.766 1.00 85.12 209 LYS A O 1
ATOM 1667 N N . ALA A 1 210 ? 24.056 -19.168 -37.836 1.00 83.50 210 ALA A N 1
ATOM 1668 C CA . ALA A 1 210 ? 22.816 -18.412 -37.666 1.00 83.50 210 ALA A CA 1
ATOM 1669 C C . ALA A 1 210 ? 22.664 -17.902 -36.222 1.00 83.50 210 ALA A C 1
ATOM 1671 O O . ALA A 1 210 ? 22.162 -16.801 -35.996 1.00 83.50 210 ALA A O 1
ATOM 1672 N N . LEU A 1 211 ? 23.133 -18.689 -35.250 1.00 86.75 211 LEU A N 1
ATOM 1673 C CA . LEU A 1 211 ? 23.197 -18.287 -33.848 1.00 86.75 211 LEU A CA 1
ATOM 1674 C C . LEU A 1 211 ? 24.173 -17.118 -33.641 1.00 86.75 211 LEU A C 1
ATOM 1676 O O . LEU A 1 211 ? 23.820 -16.145 -32.981 1.00 86.75 211 LEU A O 1
ATOM 1680 N N . GLU A 1 212 ? 25.358 -17.183 -34.250 1.00 85.56 212 GLU A N 1
ATOM 1681 C CA . GLU A 1 212 ? 26.371 -16.123 -34.200 1.00 85.56 212 GLU A CA 1
ATOM 1682 C C . GLU A 1 212 ? 25.841 -14.806 -34.780 1.00 85.56 212 GLU A C 1
ATOM 1684 O O . GLU A 1 212 ? 25.926 -13.768 -34.126 1.00 85.56 212 GLU A O 1
ATOM 1689 N N . VAL A 1 213 ? 25.188 -14.844 -35.948 1.00 86.00 213 VAL A N 1
ATOM 1690 C CA . VAL A 1 213 ? 24.561 -13.652 -36.545 1.00 86.00 213 VAL A CA 1
ATOM 1691 C C . VAL A 1 213 ? 23.533 -13.026 -35.594 1.00 86.00 213 VAL A C 1
ATOM 1693 O O . VAL A 1 213 ? 23.552 -11.815 -35.392 1.00 86.00 213 VAL A O 1
ATOM 1696 N N . LEU A 1 214 ? 22.672 -13.825 -34.953 1.00 83.81 214 LEU A N 1
ATOM 1697 C CA . LEU A 1 214 ? 21.662 -13.305 -34.021 1.00 83.81 214 LEU A CA 1
ATOM 1698 C C . LEU A 1 214 ? 22.238 -12.752 -32.711 1.00 83.81 214 LEU A C 1
ATOM 1700 O O . LEU A 1 214 ? 21.658 -11.823 -32.144 1.00 83.81 214 LEU A O 1
ATOM 1704 N N . LEU A 1 215 ? 23.324 -13.335 -32.197 1.00 85.31 215 LEU A N 1
ATOM 1705 C CA . LEU A 1 215 ? 23.874 -12.993 -30.881 1.00 85.31 215 LEU A CA 1
ATOM 1706 C C . LEU A 1 215 ? 25.066 -12.024 -30.933 1.00 85.31 215 LEU A C 1
ATOM 1708 O O . LEU A 1 215 ? 25.366 -11.412 -29.909 1.00 85.31 215 LEU A O 1
ATOM 1712 N N . SER A 1 216 ? 25.680 -11.813 -32.099 1.00 82.00 216 SER A N 1
ATOM 1713 C CA . SER A 1 216 ? 26.815 -10.896 -32.313 1.00 82.00 216 SER A CA 1
ATOM 1714 C C . SER A 1 216 ? 26.606 -9.518 -31.664 1.00 82.00 216 SER A C 1
ATOM 1716 O O . SER A 1 216 ? 27.401 -9.064 -30.843 1.00 82.00 216 SER A O 1
ATOM 1718 N N . VAL A 1 217 ? 25.457 -8.893 -31.923 1.00 75.56 217 VAL A N 1
ATOM 1719 C CA . VAL A 1 217 ? 25.126 -7.556 -31.405 1.00 75.56 217 VAL A CA 1
ATOM 1720 C C . VAL A 1 217 ? 24.832 -7.551 -29.900 1.00 75.56 217 VAL A C 1
ATOM 1722 O O . VAL A 1 217 ? 24.985 -6.525 -29.230 1.00 75.56 217 VAL A O 1
ATOM 1725 N N . LEU A 1 218 ? 24.439 -8.691 -29.321 1.00 73.00 218 LEU A N 1
ATOM 1726 C CA . LEU A 1 218 ? 24.285 -8.813 -27.871 1.00 73.00 218 LEU A CA 1
ATOM 1727 C C . LEU A 1 218 ? 25.643 -8.811 -27.174 1.00 73.00 218 LEU A C 1
ATOM 1729 O O . LEU A 1 218 ? 25.798 -8.103 -26.179 1.00 73.00 218 LEU A O 1
ATOM 1733 N N . GLU A 1 219 ? 26.618 -9.535 -27.715 1.00 67.75 219 GLU A N 1
ATOM 1734 C CA . GLU A 1 219 ? 27.974 -9.610 -27.170 1.00 67.75 219 GLU A CA 1
ATOM 1735 C C . GLU A 1 219 ? 28.697 -8.264 -27.273 1.00 67.75 219 GLU A C 1
ATOM 1737 O O . GLU A 1 219 ? 29.211 -7.778 -26.261 1.00 67.75 219 GLU A O 1
ATOM 1742 N N . GLU A 1 220 ? 28.620 -7.599 -28.430 1.00 61.16 220 GLU A N 1
ATOM 1743 C CA . GLU A 1 220 ? 29.191 -6.263 -28.658 1.00 61.16 220 GLU A CA 1
ATOM 1744 C C . GLU A 1 220 ? 28.583 -5.193 -27.735 1.00 61.16 220 GLU A C 1
ATOM 1746 O O . GLU A 1 220 ? 29.281 -4.317 -27.210 1.00 61.16 220 GLU A O 1
ATOM 1751 N N . SER A 1 221 ? 27.272 -5.273 -27.476 1.00 56.69 221 SER A N 1
ATOM 1752 C CA . SER A 1 221 ? 26.581 -4.323 -26.595 1.00 56.69 221 SER A CA 1
ATOM 1753 C C . SER A 1 221 ? 26.925 -4.498 -25.108 1.00 56.69 221 SER A C 1
ATOM 1755 O O . SER A 1 221 ? 26.782 -3.546 -24.337 1.00 56.69 221 SER A O 1
ATOM 1757 N N . ILE A 1 222 ? 27.399 -5.685 -24.706 1.00 52.91 222 ILE A N 1
ATOM 1758 C CA . ILE A 1 222 ? 27.875 -5.983 -23.347 1.00 52.91 222 ILE A CA 1
ATOM 1759 C C . ILE A 1 222 ? 29.339 -5.551 -23.187 1.00 52.91 222 ILE A C 1
ATOM 1761 O O . ILE A 1 222 ? 29.682 -4.941 -22.175 1.00 52.91 222 ILE A O 1
ATOM 1765 N N . THR A 1 223 ? 30.196 -5.786 -24.188 1.00 46.16 223 THR A N 1
ATOM 1766 C CA . THR A 1 223 ? 31.610 -5.361 -24.135 1.00 46.16 223 THR A CA 1
ATOM 1767 C C . THR A 1 223 ? 31.738 -3.840 -24.116 1.00 46.16 223 THR A C 1
ATOM 1769 O O . THR A 1 223 ? 32.468 -3.302 -23.287 1.00 46.16 223 THR A O 1
ATOM 1772 N N . SER A 1 224 ? 30.947 -3.136 -24.930 1.00 44.78 224 SER A N 1
ATOM 1773 C CA . SER A 1 224 ? 30.939 -1.664 -25.012 1.00 44.78 224 SER A CA 1
ATOM 1774 C C . SER A 1 224 ? 30.410 -0.959 -23.751 1.00 44.78 224 SER A C 1
ATOM 1776 O O . SER A 1 224 ? 30.568 0.251 -23.604 1.00 44.78 224 SER A O 1
ATOM 1778 N N . ALA A 1 225 ? 29.761 -1.695 -22.841 1.00 37.56 225 ALA A N 1
ATOM 1779 C CA . ALA A 1 225 ? 29.243 -1.184 -21.570 1.00 37.56 225 ALA A CA 1
ATOM 1780 C C . ALA A 1 225 ? 30.193 -1.430 -20.381 1.00 37.56 225 ALA A C 1
ATOM 1782 O O . ALA A 1 225 ? 29.889 -1.017 -19.259 1.00 37.56 225 ALA A O 1
ATOM 1783 N N . THR A 1 226 ? 31.333 -2.088 -20.610 1.00 32.97 226 THR A N 1
ATOM 1784 C CA . THR A 1 226 ? 32.372 -2.282 -19.594 1.00 32.97 226 THR A CA 1
ATOM 1785 C C . THR A 1 226 ? 33.353 -1.114 -19.709 1.00 32.97 226 THR A C 1
ATOM 1787 O O . THR A 1 226 ? 33.942 -0.948 -20.776 1.00 32.97 226 THR A O 1
ATOM 1790 N N . PRO A 1 227 ? 33.538 -0.268 -18.679 1.00 36.84 227 PRO A N 1
ATOM 1791 C CA . PRO A 1 227 ? 34.530 0.793 -18.754 1.00 36.84 227 PRO A CA 1
ATOM 1792 C C . PRO A 1 227 ? 35.907 0.145 -18.890 1.00 36.84 227 PRO A C 1
ATOM 1794 O O . PRO A 1 227 ? 36.334 -0.609 -18.014 1.00 36.84 227 PRO A O 1
ATOM 1797 N N . THR A 1 228 ? 36.587 0.420 -20.001 1.00 30.89 228 THR A N 1
ATOM 1798 C CA . THR A 1 228 ? 37.992 0.070 -20.198 1.00 30.89 228 THR A CA 1
ATOM 1799 C C . THR A 1 228 ? 38.772 0.583 -18.985 1.00 30.89 228 THR A C 1
ATOM 1801 O O . THR A 1 228 ? 38.723 1.790 -18.722 1.00 30.89 228 THR A O 1
ATOM 1804 N N . PRO A 1 229 ? 39.463 -0.275 -18.211 1.00 35.97 229 PRO A N 1
ATOM 1805 C CA . PRO A 1 229 ? 40.334 0.201 -17.151 1.00 35.97 229 PRO A CA 1
ATOM 1806 C C . PRO A 1 229 ? 41.382 1.094 -17.808 1.00 35.97 229 PRO A C 1
ATOM 1808 O O . PRO A 1 229 ? 42.126 0.638 -18.678 1.00 35.97 229 PRO A O 1
ATOM 1811 N N . GLN A 1 230 ? 41.413 2.376 -17.441 1.00 36.47 230 GLN A N 1
ATOM 1812 C CA . GLN A 1 230 ? 42.521 3.236 -17.832 1.00 36.47 230 GLN A CA 1
ATOM 1813 C C . GLN A 1 230 ? 43.822 2.570 -17.356 1.00 36.47 230 GLN A C 1
ATOM 1815 O O . GLN A 1 230 ? 43.873 2.108 -16.210 1.00 36.47 230 GLN A O 1
ATOM 1820 N N . PRO A 1 231 ? 44.858 2.481 -18.207 1.00 36.25 231 PRO A N 1
ATOM 1821 C CA . PRO A 1 231 ? 46.138 1.957 -17.774 1.00 36.25 231 PRO A CA 1
ATOM 1822 C C . PRO A 1 231 ? 46.652 2.846 -16.641 1.00 36.25 231 PRO A C 1
ATOM 1824 O O . PRO A 1 231 ? 46.789 4.059 -16.808 1.00 36.25 231 PRO A O 1
ATOM 1827 N N . LYS A 1 232 ? 46.878 2.237 -15.470 1.00 36.88 232 LYS A N 1
ATOM 1828 C CA . LYS A 1 232 ? 47.566 2.875 -14.347 1.00 36.88 232 LYS A CA 1
ATOM 1829 C C . LYS A 1 232 ? 48.886 3.427 -14.875 1.00 36.88 232 LYS A C 1
ATOM 1831 O O . LYS A 1 232 ? 49.711 2.657 -15.358 1.00 36.88 232 LYS A O 1
ATOM 1836 N N . GLN A 1 233 ? 49.059 4.744 -14.790 1.00 36.75 233 GLN A N 1
ATOM 1837 C CA . GLN A 1 233 ? 50.378 5.351 -14.899 1.00 36.75 233 GLN A CA 1
ATOM 1838 C C . GLN A 1 233 ? 51.285 4.685 -13.864 1.00 36.75 233 GLN A C 1
ATOM 1840 O O . GLN A 1 233 ? 50.929 4.581 -12.689 1.00 36.75 233 GLN A O 1
ATOM 1845 N N . GLU A 1 234 ? 52.411 4.175 -14.346 1.00 37.09 234 GLU A N 1
ATOM 1846 C CA . GLU A 1 234 ? 53.487 3.607 -13.549 1.00 37.09 234 GLU A CA 1
ATOM 1847 C C . GLU A 1 234 ? 53.984 4.665 -12.556 1.00 37.09 234 GLU A C 1
ATOM 1849 O O . GLU A 1 234 ? 54.575 5.675 -12.938 1.00 37.09 234 GLU A O 1
ATOM 1854 N N . GLU A 1 235 ? 53.732 4.444 -11.265 1.00 35.72 235 GLU A N 1
ATOM 1855 C CA . GLU A 1 235 ? 54.496 5.101 -10.212 1.00 35.72 235 GLU A CA 1
ATOM 1856 C C . GLU A 1 235 ? 55.917 4.528 -10.240 1.00 35.72 235 GLU A C 1
ATOM 1858 O O . GLU A 1 235 ? 56.139 3.336 -10.018 1.00 35.72 235 GLU A O 1
ATOM 1863 N N . HIS A 1 236 ? 56.879 5.396 -10.549 1.00 37.34 236 HIS A N 1
ATOM 1864 C CA . HIS A 1 236 ? 58.304 5.121 -10.423 1.00 37.34 236 HIS A CA 1
ATOM 1865 C C . HIS A 1 236 ? 58.647 4.598 -9.013 1.00 37.34 236 HIS A C 1
ATOM 1867 O O . HIS A 1 236 ? 58.184 5.168 -8.022 1.00 37.34 236 HIS A O 1
ATOM 1873 N N . PRO A 1 237 ? 59.511 3.574 -8.887 1.00 38.78 237 PRO A N 1
ATOM 1874 C CA . PRO A 1 237 ? 59.972 3.108 -7.591 1.00 38.78 237 PRO A CA 1
ATOM 1875 C C . PRO A 1 237 ? 61.046 4.061 -7.051 1.00 38.78 237 PRO A C 1
ATOM 1877 O O . PRO A 1 237 ? 62.094 4.247 -7.670 1.00 38.78 237 PRO A O 1
ATOM 1880 N N . SER A 1 238 ? 60.808 4.647 -5.878 1.00 35.25 238 SER A N 1
ATOM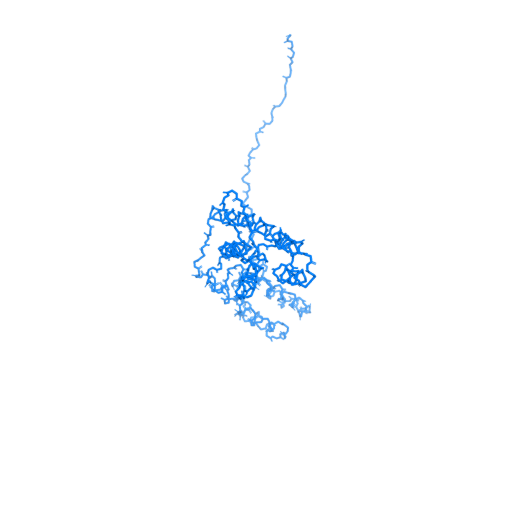 1881 C CA . SER A 1 238 ? 61.876 5.266 -5.086 1.00 35.25 238 SER A CA 1
ATOM 1882 C C . SER A 1 238 ? 62.796 4.174 -4.522 1.00 35.25 238 SER A C 1
ATOM 1884 O O . SER A 1 238 ? 62.295 3.148 -4.052 1.00 35.25 238 SER A O 1
ATOM 1886 N N . PRO A 1 239 ? 64.127 4.357 -4.554 1.00 43.34 239 PRO A N 1
ATOM 1887 C CA . PRO A 1 239 ? 65.067 3.323 -4.160 1.00 43.34 239 PRO A CA 1
ATOM 1888 C C . PRO A 1 239 ? 65.151 3.194 -2.637 1.00 43.34 239 PRO A C 1
ATOM 1890 O O . PRO A 1 239 ? 65.294 4.165 -1.897 1.00 43.34 239 PRO A O 1
ATOM 1893 N N . THR A 1 240 ? 65.084 1.945 -2.200 1.00 43.81 240 THR A N 1
ATOM 1894 C CA . THR A 1 240 ? 65.480 1.447 -0.886 1.00 43.81 240 THR A CA 1
ATOM 1895 C C . THR A 1 240 ? 66.945 1.778 -0.592 1.00 43.81 240 THR A C 1
ATOM 1897 O O . THR A 1 240 ? 67.823 1.312 -1.311 1.00 43.81 240 THR A O 1
ATOM 1900 N N . GLU A 1 241 ? 67.213 2.456 0.523 1.00 34.03 241 GLU A N 1
ATOM 1901 C CA . GLU A 1 241 ? 68.486 2.343 1.241 1.00 34.03 241 GLU A CA 1
ATOM 1902 C C . GLU A 1 241 ? 68.209 1.995 2.711 1.00 34.03 241 GLU A C 1
ATOM 1904 O O . GLU A 1 241 ? 67.614 2.752 3.47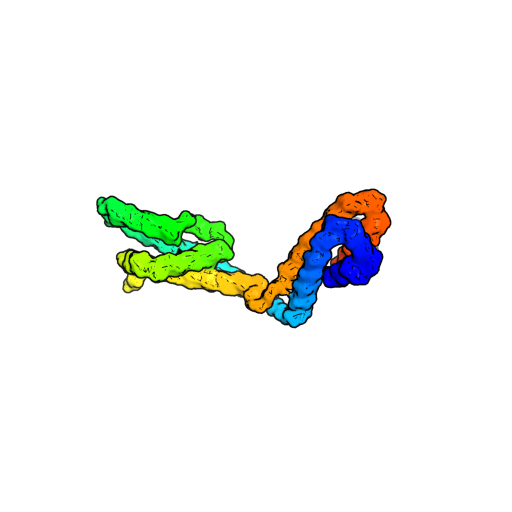2 1.00 34.03 241 GLU A O 1
ATOM 1909 N N . ASN A 1 242 ? 68.636 0.793 3.079 1.00 39.41 242 ASN A N 1
ATOM 1910 C CA . ASN A 1 242 ? 68.947 0.333 4.433 1.00 39.41 242 ASN A CA 1
ATOM 1911 C C . ASN A 1 242 ? 70.469 0.072 4.436 1.00 39.41 242 ASN A C 1
ATOM 1913 O O . ASN A 1 242 ? 71.030 -0.111 3.352 1.00 39.41 242 ASN A O 1
ATOM 1917 N N . PRO A 1 243 ? 71.128 -0.223 5.569 1.00 57.09 243 PRO A N 1
ATOM 1918 C CA . PRO A 1 243 ? 70.918 0.163 6.972 1.00 57.09 243 PRO A CA 1
ATOM 1919 C C . PRO A 1 243 ? 72.246 0.690 7.589 1.00 57.09 243 PRO A C 1
ATOM 1921 O O . PRO A 1 243 ? 73.278 0.627 6.931 1.00 57.09 243 PRO A O 1
ATOM 1924 N N . SER A 1 244 ? 72.269 1.144 8.854 1.00 35.31 244 SER A N 1
ATOM 1925 C CA . SER A 1 244 ? 73.413 0.969 9.793 1.00 35.31 244 SER A CA 1
ATOM 1926 C C . SER A 1 244 ? 73.135 1.570 11.182 1.00 35.31 244 SER A C 1
ATOM 1928 O O . SER A 1 244 ? 73.120 2.781 11.369 1.00 35.31 244 SER A O 1
ATOM 1930 N N . THR A 1 245 ? 72.969 0.701 12.178 1.00 42.00 245 THR A N 1
ATOM 1931 C CA . THR A 1 245 ? 73.357 0.912 13.593 1.00 42.00 245 THR A CA 1
ATOM 1932 C C . THR A 1 245 ? 74.883 1.134 13.696 1.00 42.00 245 THR A C 1
ATOM 1934 O O . THR A 1 245 ? 75.569 0.580 12.833 1.00 42.00 245 THR A O 1
ATOM 1937 N N . PRO A 1 246 ? 75.468 1.827 14.713 1.00 48.06 246 PRO A N 1
ATOM 1938 C CA . PRO A 1 246 ? 75.375 1.379 16.117 1.00 48.06 246 PRO A CA 1
ATOM 1939 C C . PRO A 1 246 ? 75.466 2.426 17.262 1.00 48.06 246 PRO A C 1
ATOM 1941 O O . PRO A 1 246 ? 76.128 3.447 17.161 1.00 48.06 246 PRO A O 1
ATOM 1944 N N . SER A 1 247 ? 74.860 2.019 18.386 1.00 37.62 247 SER A N 1
ATOM 1945 C CA . SER A 1 247 ? 75.307 2.085 19.796 1.00 37.62 247 SER A CA 1
ATOM 1946 C C . SER A 1 247 ? 75.658 3.394 20.535 1.00 37.62 247 SER A C 1
ATOM 1948 O O . SER A 1 247 ? 76.294 4.298 20.012 1.00 37.62 247 SER A O 1
ATOM 1950 N N . VAL A 1 248 ? 75.434 3.282 21.861 1.00 39.22 248 VAL A N 1
ATOM 1951 C CA . VAL A 1 248 ? 76.035 4.005 23.011 1.00 39.22 248 VAL A CA 1
ATOM 1952 C C . VAL A 1 248 ? 75.387 5.378 23.286 1.00 39.22 248 VAL A C 1
ATOM 1954 O O . VAL A 1 248 ? 75.266 6.182 22.376 1.00 39.22 248 VAL A O 1
ATOM 1957 N N . SER A 1 249 ? 74.902 5.743 24.481 1.00 39.53 249 SER A N 1
ATOM 1958 C CA . SER A 1 249 ? 75.102 5.284 25.865 1.00 39.53 249 SER A CA 1
ATOM 1959 C C . SER A 1 249 ? 73.876 5.601 26.723 1.00 39.53 249 SER A C 1
ATOM 1961 O O . SER A 1 249 ? 73.168 6.571 26.376 1.00 39.53 249 SER A O 1
#

pLDDT: mean 80.76, std 18.29, range [30.89, 97.75]

Foldseek 3Di:
DLVLLCCCQPVPLNVVLQVVFPLSVVLNVLSVVLNVLLVLQPPPPQPPQDPVRLVVLVVLLVVLLVQLLVLLVVLLVLLVCQLVVDPDPVSNVVSVVLSCQLCVPRSCLSVDPLLVLLVSLVSNVVVCVPPVSVVVQQVRWDDDPNDIDTSNVSSVSSNVSSVSSVVSVCVNQVVPPRPHHNVRSVVSVVVSVVSSLVSLCVRCVVPVVSSCSSCVVVVVVVVVPDPDPDPPDDDDDDDDDDDDDDDDD

Radius of gyration: 31.15 Å; chains: 1; bounding box: 100×43×73 Å

Secondary structure (DSSP, 8-state):
-HHHHHHHHH-HHHHHHHHHSHHHHTTHHHHHHHHHHHHHTTSS------HHHHHHHHHHHHHHHHHHHHHHHHHHHHHHHHHHS---HHHHHHHHHHHHHH-TTGGGGGGS-HHHHHHHHHHHHHHTTSHHHHHHHHH-EEEETTEEEEHHHHHHHHHHHHHHHHHHHHHHTT-SS-SS-HHHHHHHHHHHHHHHHHHHHHHTTT-HHHHHHHHHHHHHHHHTTSPPPPPPP--PPPPP---------